Protein AF-A0A954K4M8-F1 (afdb_monomer)

Foldseek 3Di:
DDDPDDDDPPDDPPPPPPDLADPVLVVLVVVLLVLCLLLVLLVVLLCVQVVCCVVVVDHLCDPLSVVSVVVNLVSLVVNVVSLVVSLVSSLVSPVPDPPVVLSVLSVVLSVLVVLLSVLSQLVDDDVPSDPPPPVVNVVSVVSNVCSVVVNVVSVVVSCVVDPDDPVVVVVVSVVSSVVSNVVSVVVSPDDPVPVDDDPDD

Nearest PDB structures (foldseek):
  8gji-assembly1_A  TM=3.086E-01  e=4.247E+00  synthetic construct
  4z9i-assembly1_B  TM=2.542E-01  e=8.569E+00  Escherichia coli K-12

pLDDT: mean 86.19, std 12.53, range [46.38, 97.75]

Solvent-accessible surface area (backbone atoms only — not comparable to full-atom values): 11718 Å² total; per-residue (Å²): 143,85,84,85,80,74,83,79,77,78,74,73,79,78,76,78,77,74,68,70,65,49,78,70,56,46,54,55,49,52,53,48,54,50,51,50,40,54,46,47,23,50,50,51,46,52,52,52,52,56,50,46,25,69,74,70,73,48,88,73,85,42,75,58,51,54,52,49,53,52,47,48,54,51,48,52,61,63,44,47,60,61,48,52,53,50,50,54,54,42,45,70,63,41,69,83,50,88,60,56,66,52,47,50,38,47,51,50,32,49,53,42,45,47,50,30,53,50,31,53,60,59,68,39,80,54,88,88,47,53,65,79,51,65,68,64,41,52,53,37,49,52,49,35,68,49,27,58,60,54,30,54,52,34,48,51,63,38,41,74,79,49,75,81,82,59,60,70,60,54,50,54,52,49,50,52,29,51,53,48,33,52,51,51,54,55,57,60,73,54,61,76,82,65,74,80,60,81,72,88,129

Structure (mmCIF, N/CA/C/O backbone):
data_AF-A0A954K4M8-F1
#
_entry.id   AF-A0A954K4M8-F1
#
loop_
_atom_site.group_PDB
_atom_site.id
_atom_site.type_symbol
_atom_site.label_atom_id
_atom_site.label_alt_id
_atom_site.label_comp_id
_atom_site.label_asym_id
_atom_site.label_entity_id
_atom_site.label_seq_id
_atom_site.pdbx_PDB_ins_code
_atom_site.Cartn_x
_atom_site.Cartn_y
_atom_site.Cartn_z
_atom_site.occupancy
_atom_site.B_iso_or_equiv
_atom_site.auth_seq_id
_atom_site.auth_comp_id
_atom_site.auth_asym_id
_atom_site.auth_atom_id
_atom_site.pdbx_PDB_model_num
ATOM 1 N N . MET A 1 1 ? -46.228 -10.855 63.453 1.00 50.62 1 MET A N 1
ATOM 2 C CA . MET A 1 1 ? -45.038 -10.099 63.008 1.00 50.62 1 MET A CA 1
ATOM 3 C C . MET A 1 1 ? -43.997 -11.086 62.511 1.00 50.62 1 MET A C 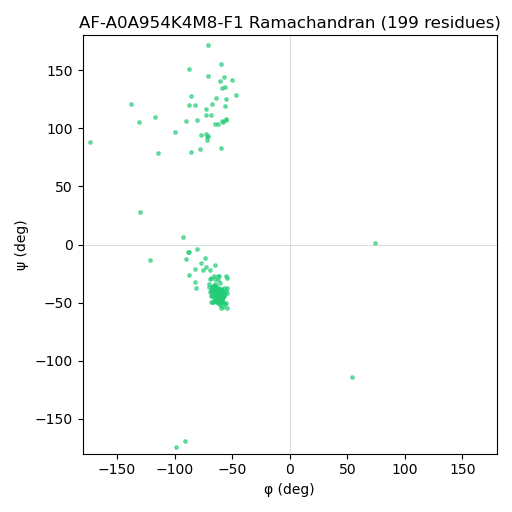1
ATOM 5 O O . MET A 1 1 ? -43.452 -11.805 63.329 1.00 50.62 1 MET A O 1
ATOM 9 N N . SER A 1 2 ? -43.785 -11.169 61.197 1.00 46.38 2 SER A N 1
ATOM 10 C CA . SER A 1 2 ? -42.475 -11.451 60.587 1.00 46.38 2 SER A CA 1
ATOM 11 C C . SER A 1 2 ? -42.634 -11.290 59.075 1.00 46.38 2 SER A C 1
ATOM 13 O O . SER A 1 2 ? -43.043 -12.207 58.368 1.00 46.38 2 SER A O 1
ATOM 15 N N . SER A 1 3 ? -42.445 -10.062 58.604 1.00 49.59 3 SER A N 1
ATOM 16 C CA . SER A 1 3 ? -42.355 -9.722 57.188 1.00 49.59 3 SER A CA 1
ATOM 17 C C . SER A 1 3 ? -40.938 -10.045 56.718 1.00 49.59 3 SER A C 1
ATOM 19 O O . SER A 1 3 ? -39.986 -9.364 57.094 1.00 49.59 3 SER A O 1
ATOM 21 N N . SER A 1 4 ? -40.801 -11.116 55.941 1.00 51.34 4 SER A N 1
ATOM 22 C CA . SER A 1 4 ? -39.569 -11.520 55.267 1.00 51.34 4 SER A CA 1
ATOM 23 C C . SER A 1 4 ? -39.277 -10.569 54.106 1.00 51.34 4 SER A C 1
ATOM 25 O O . SER A 1 4 ? -39.753 -10.753 52.986 1.00 51.34 4 SER A O 1
ATOM 27 N N . ASP A 1 5 ? -38.498 -9.533 54.396 1.00 55.84 5 ASP A N 1
ATOM 28 C CA . ASP A 1 5 ? -37.998 -8.588 53.404 1.00 55.84 5 ASP A CA 1
ATOM 29 C C . ASP A 1 5 ? -36.903 -9.269 52.565 1.00 55.84 5 ASP A C 1
ATOM 31 O O . ASP A 1 5 ? -35.842 -9.650 53.066 1.00 55.84 5 ASP A O 1
ATOM 35 N N . SER A 1 6 ? -37.198 -9.518 51.290 1.00 59.19 6 SER A N 1
ATOM 36 C CA . SER A 1 6 ? -36.245 -10.108 50.345 1.00 59.19 6 SER A CA 1
ATOM 37 C C . SER A 1 6 ? -35.402 -8.987 49.735 1.00 59.19 6 SER A C 1
ATOM 39 O O . SER A 1 6 ? -35.978 -8.037 49.204 1.00 59.19 6 SER A O 1
ATOM 41 N N . PRO A 1 7 ? -34.058 -9.064 49.744 1.00 57.69 7 PRO A N 1
ATOM 42 C CA . PRO A 1 7 ? -33.232 -7.983 49.229 1.00 57.69 7 PRO A CA 1
ATOM 43 C C . PRO A 1 7 ? -33.393 -7.886 47.709 1.00 57.69 7 PRO A C 1
ATOM 45 O O . PRO A 1 7 ? -32.958 -8.764 46.956 1.00 57.69 7 PRO A O 1
ATOM 48 N N . VAL A 1 8 ? -34.014 -6.795 47.257 1.00 57.75 8 VAL A N 1
ATOM 49 C CA . VAL A 1 8 ? -34.109 -6.421 45.845 1.00 57.75 8 VAL A CA 1
ATOM 50 C C . VAL A 1 8 ? -32.689 -6.274 45.307 1.00 57.75 8 VAL A C 1
ATOM 52 O O . VAL A 1 8 ? -31.962 -5.337 45.631 1.00 57.75 8 VAL A O 1
ATOM 55 N N . THR A 1 9 ? -32.260 -7.240 44.501 1.00 55.72 9 THR A N 1
ATOM 56 C CA . THR A 1 9 ? -30.953 -7.206 43.852 1.00 55.72 9 THR A CA 1
ATOM 57 C C . THR A 1 9 ? -31.026 -6.160 42.744 1.00 55.72 9 THR A C 1
ATOM 59 O O . THR A 1 9 ? -31.505 -6.445 41.647 1.00 55.72 9 THR A O 1
ATOM 62 N N . GLU A 1 10 ? -30.597 -4.927 43.028 1.00 56.66 10 GLU A N 1
ATOM 63 C CA . GLU A 1 10 ? -30.502 -3.874 42.016 1.00 56.66 10 GLU A CA 1
ATOM 64 C C . GLU A 1 10 ? -29.634 -4.362 40.849 1.00 56.66 10 GLU A C 1
ATOM 66 O O . GLU A 1 10 ? -28.407 -4.502 40.938 1.00 56.66 10 GLU A O 1
ATOM 71 N N . SER A 1 11 ? -30.280 -4.658 39.722 1.00 57.81 11 SER A N 1
ATOM 72 C CA . SER A 1 11 ? -29.595 -5.048 38.502 1.00 57.81 11 SER A CA 1
ATOM 73 C C . SER A 1 11 ? -28.771 -3.858 38.016 1.00 57.81 11 SER A C 1
ATOM 75 O O . SER A 1 11 ? -29.322 -2.900 37.468 1.00 57.81 11 SER A O 1
ATOM 77 N N . ARG A 1 12 ? -27.447 -3.904 38.219 1.00 59.38 12 ARG A N 1
ATOM 78 C CA . ARG A 1 12 ? -26.522 -2.877 37.715 1.00 59.38 12 ARG A CA 1
ATOM 79 C C . ARG A 1 12 ? -26.847 -2.584 36.242 1.00 59.38 12 ARG A C 1
ATOM 81 O O . ARG A 1 12 ? -26.908 -3.533 35.451 1.00 59.38 12 ARG A O 1
ATOM 88 N N . PRO A 1 13 ? -27.030 -1.313 35.842 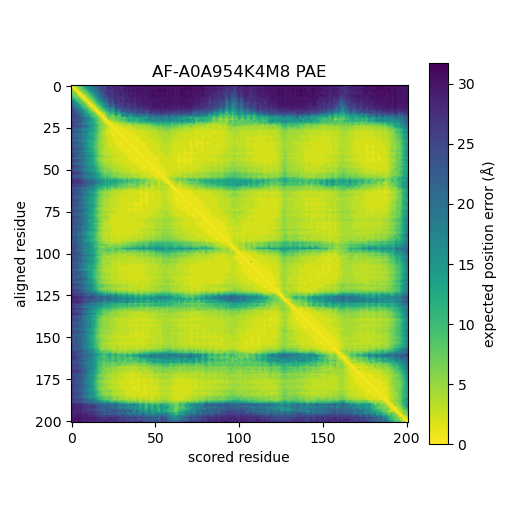1.00 51.25 13 PRO A N 1
ATOM 89 C CA . PRO A 1 13 ? -27.410 -0.975 34.478 1.00 51.25 13 PRO A CA 1
ATOM 90 C C . PRO A 1 13 ? -26.380 -1.559 33.508 1.00 51.25 13 PRO A C 1
ATOM 92 O O . PRO A 1 13 ? -25.187 -1.246 33.577 1.00 51.25 13 PRO A O 1
ATOM 95 N N . ARG A 1 14 ? -26.831 -2.454 32.615 1.00 55.03 14 ARG A N 1
ATOM 96 C CA . ARG A 1 14 ? -25.977 -3.061 31.587 1.00 55.03 14 ARG A CA 1
ATOM 97 C C . ARG A 1 14 ? -25.390 -1.929 30.751 1.00 55.03 14 ARG A C 1
ATOM 99 O O . ARG A 1 14 ? -26.089 -1.317 29.948 1.00 55.03 14 ARG A O 1
ATOM 106 N N . ARG A 1 15 ? -24.101 -1.637 30.950 1.00 52.50 15 ARG A N 1
ATOM 107 C CA . ARG A 1 15 ? -23.371 -0.613 30.195 1.00 52.50 15 ARG A CA 1
ATOM 108 C C . ARG A 1 15 ? -23.517 -0.941 28.711 1.00 52.50 15 ARG A C 1
ATOM 110 O O . ARG A 1 15 ? -22.948 -1.924 28.240 1.00 52.50 15 ARG A O 1
ATOM 117 N N . ILE A 1 16 ? -24.301 -0.147 27.984 1.00 51.03 16 ILE A N 1
ATOM 118 C CA . ILE A 1 16 ? -24.514 -0.338 26.549 1.00 51.03 16 ILE A CA 1
ATOM 119 C C . ILE A 1 16 ? -23.156 -0.165 25.873 1.00 51.03 16 ILE A C 1
ATOM 121 O O . ILE A 1 16 ? -22.637 0.946 25.738 1.00 51.03 16 ILE A O 1
ATOM 125 N N . VAL A 1 17 ? -22.544 -1.278 25.470 1.00 59.34 17 VAL A N 1
ATOM 126 C CA . VAL A 1 17 ? -21.271 -1.266 24.753 1.00 59.34 17 VAL A CA 1
ATOM 127 C C . VAL A 1 17 ? -21.551 -0.746 23.346 1.00 59.34 17 VAL A C 1
ATOM 129 O O . VAL A 1 17 ? -21.852 -1.510 22.427 1.00 59.34 17 VAL A O 1
ATOM 132 N N . ARG A 1 18 ? -21.472 0.578 23.158 1.00 61.81 18 ARG A N 1
ATOM 133 C CA . ARG A 1 18 ? -21.536 1.184 21.822 1.00 61.81 18 ARG A CA 1
ATOM 134 C C . ARG A 1 18 ? -20.454 0.552 20.945 1.00 61.81 18 ARG A C 1
ATOM 136 O O . ARG A 1 18 ? -19.268 0.535 21.293 1.00 61.81 18 ARG A O 1
ATOM 143 N N . ARG A 1 19 ? -20.867 0.011 19.797 1.00 70.06 19 ARG A N 1
ATOM 144 C CA . ARG A 1 19 ? -19.949 -0.543 18.794 1.00 70.06 19 ARG A CA 1
ATOM 145 C C . ARG A 1 19 ? -18.983 0.556 18.349 1.00 70.06 19 ARG A C 1
ATOM 147 O O . ARG A 1 19 ? -19.407 1.669 18.067 1.00 70.06 19 ARG A O 1
ATOM 154 N N . ALA A 1 20 ? -17.691 0.230 18.275 1.00 69.19 20 ALA A N 1
ATOM 155 C CA . ALA A 1 20 ? -16.650 1.176 17.857 1.00 69.19 20 ALA A CA 1
ATOM 156 C C . ALA A 1 20 ? -16.839 1.665 16.409 1.00 69.19 20 ALA A C 1
ATOM 158 O O . ALA A 1 20 ? -16.422 2.765 16.061 1.00 69.19 20 ALA A O 1
ATOM 159 N N . ILE A 1 21 ? -17.475 0.841 15.570 1.00 76.25 21 ILE A N 1
ATOM 160 C CA . ILE A 1 21 ? -17.734 1.120 14.159 1.00 76.25 21 ILE A CA 1
ATOM 161 C C . ILE A 1 21 ? -19.249 1.183 13.948 1.00 76.25 21 ILE A C 1
ATOM 163 O O . ILE A 1 21 ? -19.944 0.164 14.031 1.00 76.25 21 ILE A O 1
ATOM 167 N N . GLY A 1 22 ? -19.753 2.391 13.688 1.00 81.50 22 GLY A N 1
ATOM 168 C CA . GLY A 1 22 ? -21.146 2.630 13.305 1.00 81.50 22 GLY A CA 1
ATOM 169 C C . GLY A 1 22 ? -21.468 2.139 11.882 1.00 81.50 22 GLY A C 1
ATOM 170 O O . GLY A 1 22 ? -20.561 1.776 11.131 1.00 81.50 22 GLY A O 1
ATOM 171 N N . PRO A 1 23 ? -22.747 2.144 11.468 1.00 82.62 23 PRO A N 1
ATOM 172 C CA . PRO A 1 23 ? -23.174 1.611 10.169 1.00 82.62 23 PRO A CA 1
ATOM 173 C C . PRO A 1 23 ? -22.543 2.344 8.974 1.00 82.62 23 PRO A C 1
ATOM 175 O O . PRO A 1 23 ? -22.110 1.698 8.025 1.00 82.62 23 PRO A O 1
ATOM 178 N N . LYS A 1 24 ? -22.413 3.678 9.038 1.00 86.06 24 LYS A N 1
ATOM 179 C CA . LYS A 1 24 ? -21.748 4.473 7.990 1.00 86.06 24 LYS A CA 1
ATOM 180 C C . LYS A 1 24 ? -20.244 4.174 7.915 1.00 86.06 24 LYS A C 1
ATOM 182 O O . LYS A 1 24 ? -19.725 3.907 6.838 1.00 86.06 24 LYS A O 1
ATOM 187 N N . LEU A 1 25 ? -19.567 4.116 9.067 1.00 87.75 25 LEU A N 1
ATOM 188 C CA . LEU A 1 25 ? -18.129 3.824 9.144 1.00 87.75 25 LEU A CA 1
ATOM 189 C C . LEU A 1 25 ? -17.799 2.394 8.682 1.00 87.75 25 LEU A C 1
ATOM 191 O O . LEU A 1 25 ? -16.717 2.144 8.162 1.00 87.75 25 LEU A O 1
ATOM 195 N N . ARG A 1 26 ? -18.748 1.459 8.814 1.00 88.75 26 ARG A N 1
ATOM 196 C CA . ARG A 1 26 ? -18.608 0.093 8.300 1.00 88.75 26 ARG A CA 1
ATOM 197 C C . ARG A 1 26 ? -18.531 0.045 6.771 1.00 88.75 26 ARG A C 1
ATOM 199 O O . ARG A 1 26 ? -17.767 -0.753 6.246 1.00 88.75 26 ARG A O 1
ATOM 206 N N . LYS A 1 27 ? -19.279 0.896 6.061 1.00 91.50 27 LYS A N 1
ATOM 207 C CA . LYS A 1 27 ? -19.183 0.986 4.593 1.00 91.50 27 LYS A CA 1
ATOM 208 C C . LYS A 1 27 ? -17.792 1.457 4.168 1.00 91.50 27 LYS A C 1
ATOM 210 O O . LYS A 1 27 ? -17.169 0.815 3.333 1.00 91.50 27 LYS A O 1
ATOM 215 N N . VAL A 1 28 ? -17.279 2.507 4.818 1.00 92.81 28 VAL A N 1
ATOM 216 C CA . VAL A 1 28 ? -15.909 3.005 4.591 1.00 92.81 28 VAL A CA 1
ATOM 217 C C . VAL A 1 28 ? -14.883 1.909 4.873 1.00 92.81 28 VAL A C 1
ATOM 219 O O . VAL A 1 28 ? -13.975 1.707 4.081 1.00 92.81 28 VAL A O 1
ATOM 222 N N . PHE A 1 29 ? -15.063 1.142 5.949 1.00 92.06 29 PHE A N 1
ATOM 223 C CA . PHE A 1 29 ? -14.192 0.009 6.259 1.00 92.06 29 PHE A CA 1
ATOM 224 C C . PHE A 1 29 ? -14.166 -1.056 5.152 1.00 92.06 29 PHE A C 1
ATOM 226 O O . PHE A 1 29 ? -13.093 -1.546 4.818 1.00 92.06 29 PHE A O 1
ATOM 233 N N . TYR A 1 30 ? -15.309 -1.408 4.557 1.00 93.00 30 TYR A N 1
ATOM 234 C CA . TYR A 1 30 ? -15.324 -2.360 3.440 1.00 93.00 30 TYR A CA 1
ATOM 235 C C . TYR A 1 30 ? -14.657 -1.800 2.182 1.00 93.00 30 TYR A C 1
ATOM 237 O O . TYR A 1 30 ? -13.922 -2.532 1.525 1.00 93.00 30 TYR A O 1
ATOM 245 N N . ILE A 1 31 ? -14.845 -0.509 1.890 1.00 94.75 31 ILE A N 1
ATOM 246 C CA . ILE A 1 31 ? -14.122 0.173 0.805 1.00 94.75 31 ILE A CA 1
ATOM 247 C C . ILE A 1 31 ? -12.612 0.111 1.061 1.00 94.75 31 ILE A C 1
ATOM 249 O O . ILE A 1 31 ? -11.851 -0.211 0.156 1.00 94.75 31 ILE A O 1
ATOM 253 N N . LEU A 1 32 ? -12.177 0.352 2.301 1.00 94.88 32 LEU A N 1
ATOM 254 C CA . LEU A 1 32 ? -10.770 0.245 2.678 1.00 94.88 32 LEU A CA 1
ATOM 255 C C . LEU A 1 32 ? -10.221 -1.161 2.497 1.00 94.88 32 LEU A C 1
ATOM 257 O O . LEU A 1 32 ? -9.156 -1.306 1.914 1.00 94.88 32 LEU A O 1
ATOM 261 N N . LEU A 1 33 ? -10.936 -2.187 2.961 1.00 94.19 33 LEU A N 1
ATOM 262 C CA . LEU A 1 33 ? -10.511 -3.571 2.756 1.00 94.19 33 LEU A CA 1
ATOM 263 C C . LEU A 1 33 ? -10.384 -3.899 1.269 1.00 94.19 33 LEU A C 1
ATOM 265 O O . LEU A 1 33 ? -9.405 -4.511 0.865 1.00 94.19 33 LEU A O 1
ATOM 269 N N . PHE A 1 34 ? -11.337 -3.462 0.449 1.00 95.44 34 PHE A N 1
ATOM 270 C CA . PHE A 1 34 ? -11.268 -3.670 -0.991 1.00 95.44 34 PHE A CA 1
ATOM 271 C C . PHE A 1 34 ? -10.053 -2.967 -1.617 1.00 95.44 34 PHE A C 1
ATOM 273 O O . PHE A 1 34 ? -9.263 -3.612 -2.298 1.00 95.44 34 PHE A O 1
ATOM 280 N N . LEU A 1 35 ? -9.845 -1.677 -1.335 1.00 96.44 35 LEU A N 1
ATOM 281 C CA . LEU A 1 35 ? -8.702 -0.923 -1.863 1.00 96.44 35 LEU A CA 1
ATOM 282 C C . LEU A 1 35 ? -7.356 -1.481 -1.381 1.00 96.44 35 LEU A C 1
ATOM 284 O O . LEU A 1 35 ? -6.406 -1.535 -2.158 1.00 96.44 35 LEU A O 1
ATOM 288 N N . VAL A 1 36 ? -7.270 -1.931 -0.126 1.00 95.94 36 VAL A N 1
ATOM 289 C CA . VAL A 1 36 ? -6.076 -2.596 0.415 1.00 95.94 36 VAL A CA 1
ATOM 290 C C . VAL A 1 36 ? -5.835 -3.937 -0.278 1.00 95.94 36 VAL A C 1
ATOM 292 O O . VAL A 1 36 ? -4.682 -4.257 -0.549 1.00 95.94 36 VAL A O 1
ATOM 295 N N . ALA A 1 37 ? -6.880 -4.702 -0.607 1.00 95.94 37 ALA A N 1
ATOM 296 C CA . ALA A 1 37 ? -6.740 -5.932 -1.387 1.00 95.94 37 ALA A CA 1
ATOM 297 C C . ALA A 1 37 ? -6.182 -5.638 -2.782 1.00 95.94 37 ALA A C 1
ATOM 299 O O . ALA A 1 37 ? -5.213 -6.276 -3.190 1.00 95.94 37 ALA A O 1
ATOM 300 N N . LEU A 1 38 ? -6.745 -4.637 -3.473 1.00 97.25 38 LEU A N 1
ATOM 301 C CA . LEU A 1 38 ? -6.277 -4.235 -4.799 1.00 97.25 38 LEU A CA 1
ATOM 302 C C . LEU A 1 38 ? -4.811 -3.788 -4.765 1.00 97.25 38 LEU A C 1
ATOM 304 O O . LEU A 1 38 ? -3.993 -4.270 -5.548 1.00 97.25 38 LEU A O 1
ATOM 308 N N . LEU A 1 39 ? -4.478 -2.884 -3.838 1.00 96.69 39 LEU A N 1
ATOM 309 C CA . LEU A 1 39 ? -3.129 -2.344 -3.687 1.00 96.69 39 LEU A CA 1
ATOM 310 C C . LEU A 1 39 ? -2.142 -3.439 -3.268 1.00 96.69 39 LEU A C 1
ATOM 312 O O . LEU A 1 39 ? -1.025 -3.477 -3.775 1.00 96.69 39 LEU A O 1
ATOM 316 N N . GLY A 1 40 ? -2.554 -4.349 -2.384 1.00 96.12 40 GLY A N 1
ATOM 317 C CA . GLY A 1 40 ? -1.754 -5.488 -1.942 1.00 96.12 40 GLY A CA 1
ATOM 318 C C . GLY A 1 40 ? -1.456 -6.464 -3.077 1.00 96.12 40 GLY A C 1
ATOM 319 O O . GLY A 1 40 ? -0.293 -6.789 -3.289 1.00 96.12 40 GLY A O 1
ATOM 320 N N . ALA A 1 41 ? -2.467 -6.867 -3.853 1.00 97.50 41 ALA A N 1
ATOM 321 C CA . ALA A 1 41 ? -2.287 -7.730 -5.022 1.00 97.50 41 ALA A CA 1
ATOM 322 C C . ALA A 1 41 ? -1.343 -7.092 -6.054 1.00 97.50 41 ALA A C 1
ATOM 324 O O . ALA A 1 41 ? -0.388 -7.721 -6.502 1.00 97.50 41 ALA A O 1
ATOM 325 N N . ASN A 1 42 ? -1.560 -5.815 -6.365 1.00 97.75 42 ASN A N 1
ATOM 326 C CA . ASN A 1 42 ? -0.706 -5.068 -7.280 1.00 97.75 42 ASN A CA 1
ATOM 327 C C . ASN A 1 42 ? 0.746 -4.949 -6.762 1.00 97.75 42 ASN A C 1
ATOM 329 O O . ASN A 1 42 ? 1.684 -5.140 -7.529 1.00 97.75 42 ASN A O 1
ATOM 333 N N . SER A 1 43 ? 0.943 -4.718 -5.458 1.00 96.38 43 SER A N 1
ATOM 334 C CA . SER A 1 43 ? 2.282 -4.673 -4.840 1.00 96.38 43 SER A CA 1
ATOM 335 C C . SER A 1 43 ? 2.993 -6.023 -4.897 1.00 96.38 43 SER A C 1
ATOM 337 O O . SER A 1 43 ? 4.181 -6.068 -5.197 1.00 96.38 43 SER A O 1
ATOM 339 N N . ILE A 1 44 ? 2.272 -7.116 -4.618 1.00 96.88 44 ILE A N 1
ATOM 340 C CA . ILE A 1 44 ? 2.810 -8.480 -4.715 1.00 96.88 44 ILE A CA 1
ATOM 341 C C . ILE A 1 44 ? 3.261 -8.744 -6.148 1.00 96.88 44 ILE A C 1
ATOM 343 O O . ILE A 1 44 ? 4.393 -9.163 -6.342 1.00 96.88 44 ILE A O 1
ATOM 347 N N . TYR A 1 45 ? 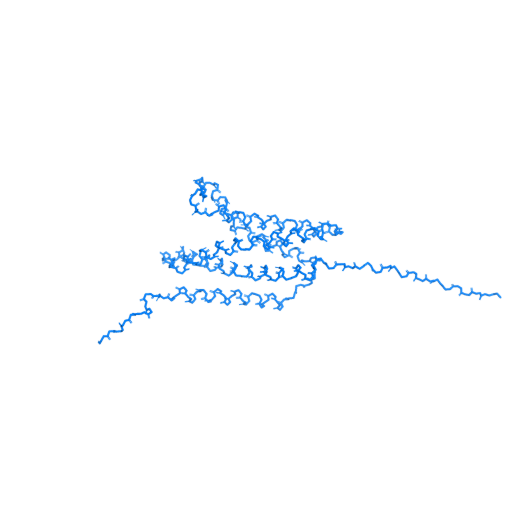2.421 -8.430 -7.138 1.00 96.56 45 TYR A N 1
ATOM 348 C CA . TYR A 1 45 ? 2.775 -8.557 -8.549 1.00 96.56 45 TYR A CA 1
ATOM 349 C C . TYR A 1 45 ? 4.054 -7.776 -8.899 1.00 96.56 45 TYR A C 1
ATOM 351 O O . TYR A 1 45 ? 4.969 -8.358 -9.476 1.00 96.56 45 TYR A O 1
ATOM 359 N N . LEU A 1 46 ? 4.152 -6.494 -8.516 1.00 95.56 46 LEU A N 1
ATOM 360 C CA . LEU A 1 46 ? 5.333 -5.673 -8.818 1.00 95.56 46 LEU A CA 1
ATOM 361 C C . LEU A 1 46 ? 6.597 -6.286 -8.212 1.00 95.56 46 LEU A C 1
ATOM 363 O O . LEU A 1 46 ? 7.569 -6.501 -8.925 1.00 95.56 46 LEU A O 1
ATOM 367 N N . VAL A 1 47 ? 6.551 -6.643 -6.925 1.00 95.06 47 VAL A N 1
ATOM 368 C CA . VAL A 1 47 ? 7.678 -7.287 -6.238 1.00 95.06 47 VAL A CA 1
ATOM 369 C C . VAL A 1 47 ? 8.040 -8.620 -6.892 1.00 95.06 47 VAL A C 1
ATOM 371 O O . VAL A 1 47 ? 9.224 -8.905 -7.033 1.00 95.06 47 VAL A O 1
ATOM 374 N N . SER A 1 48 ? 7.060 -9.429 -7.305 1.00 94.06 48 SER A N 1
ATOM 375 C CA . SER A 1 48 ? 7.310 -10.712 -7.967 1.00 94.06 48 SER A CA 1
ATOM 376 C C . SER A 1 48 ? 8.060 -10.549 -9.287 1.00 94.06 48 SER A C 1
ATOM 378 O O . SER A 1 48 ? 9.027 -11.273 -9.503 1.00 94.06 48 SER A O 1
ATOM 380 N N . ILE A 1 49 ? 7.651 -9.600 -10.136 1.00 94.12 49 ILE A N 1
ATOM 381 C CA . ILE A 1 49 ? 8.334 -9.330 -11.410 1.00 94.12 49 ILE A CA 1
ATOM 382 C C . ILE A 1 49 ? 9.737 -8.771 -11.158 1.00 94.12 49 ILE A C 1
ATOM 384 O O . ILE A 1 49 ? 10.703 -9.325 -11.665 1.00 94.12 49 ILE A O 1
ATOM 388 N N . THR A 1 50 ? 9.879 -7.754 -10.299 1.00 92.38 50 THR A N 1
ATOM 389 C CA . THR A 1 50 ? 11.195 -7.172 -9.979 1.00 92.38 50 THR A CA 1
ATOM 390 C C . THR A 1 50 ? 12.158 -8.206 -9.389 1.00 92.38 50 THR A C 1
ATOM 392 O O . THR A 1 50 ? 13.348 -8.201 -9.696 1.00 92.38 50 THR A O 1
ATOM 395 N N . LEU A 1 51 ? 11.661 -9.099 -8.527 1.00 93.50 51 LEU A N 1
ATOM 396 C CA . LEU A 1 51 ? 12.472 -10.158 -7.935 1.00 93.50 51 LEU A CA 1
ATOM 397 C C . LEU A 1 51 ? 12.880 -11.198 -8.980 1.00 93.50 51 LEU A C 1
ATOM 399 O O . LEU A 1 51 ? 14.021 -11.652 -8.957 1.00 93.50 51 LEU A O 1
ATOM 403 N N . TYR A 1 52 ? 11.971 -11.572 -9.882 1.00 93.00 52 TYR A N 1
ATOM 404 C CA . TYR A 1 52 ? 12.291 -12.497 -10.963 1.00 93.00 52 TYR A CA 1
ATOM 405 C C . TYR A 1 52 ? 13.348 -11.912 -11.900 1.00 93.00 52 TYR A C 1
ATOM 407 O O . TYR A 1 52 ? 14.324 -12.599 -12.192 1.00 93.00 52 TYR A O 1
ATOM 415 N N . ASP A 1 53 ? 13.211 -10.649 -12.305 1.00 91.88 53 ASP A N 1
ATOM 416 C CA . ASP A 1 53 ? 14.198 -9.962 -13.147 1.00 91.88 53 ASP A CA 1
ATOM 417 C C . ASP A 1 53 ? 15.574 -9.938 -12.476 1.00 91.88 53 ASP A C 1
ATOM 419 O O . ASP A 1 53 ? 16.594 -10.251 -13.088 1.00 91.88 53 ASP A O 1
ATOM 423 N N . TRP A 1 54 ? 15.602 -9.649 -11.172 1.00 90.31 54 TRP A N 1
ATOM 424 C CA . TRP A 1 54 ? 16.840 -9.639 -10.398 1.00 90.31 54 TRP A CA 1
ATOM 425 C C . TRP A 1 54 ? 17.502 -11.022 -10.288 1.00 90.31 54 TRP A C 1
ATOM 427 O O . TRP A 1 54 ? 18.728 -11.112 -10.318 1.00 90.31 54 TRP A O 1
ATOM 437 N N . LEU A 1 55 ? 16.713 -12.094 -10.157 1.00 94.50 55 LEU A N 1
ATOM 438 C CA . LEU A 1 55 ? 17.223 -13.464 -10.011 1.00 94.50 55 LEU A CA 1
ATOM 439 C C . LEU A 1 55 ? 17.602 -14.119 -11.346 1.00 94.50 55 LEU A C 1
ATOM 441 O O . LEU A 1 55 ? 18.561 -14.885 -11.393 1.00 94.50 55 LEU A O 1
ATOM 445 N N . SER A 1 56 ? 16.832 -13.864 -12.404 1.00 90.81 56 SER A N 1
ATOM 446 C CA . SER A 1 56 ? 17.017 -14.474 -13.728 1.00 90.81 56 SER A CA 1
ATOM 447 C C . SER A 1 56 ? 17.999 -13.700 -14.609 1.00 90.81 56 SER A C 1
ATOM 449 O O . SER A 1 56 ? 18.617 -14.290 -15.492 1.00 90.81 56 SER A O 1
ATOM 451 N N . GLY A 1 57 ? 18.155 -12.391 -14.377 1.00 89.00 57 GLY A N 1
ATOM 452 C CA . GLY A 1 57 ? 18.894 -11.491 -15.262 1.00 89.00 57 GLY A CA 1
ATOM 453 C C . GLY A 1 57 ? 18.145 -11.142 -16.555 1.00 89.00 57 GLY A C 1
ATOM 454 O O . GLY A 1 57 ? 18.681 -10.404 -17.382 1.00 89.00 57 GLY A O 1
ATOM 455 N N . GLU A 1 58 ? 16.923 -11.649 -16.735 1.00 88.12 58 GLU A N 1
ATOM 456 C CA . GLU A 1 58 ? 16.034 -11.284 -17.836 1.00 88.12 58 GLU A CA 1
ATOM 457 C C . GLU A 1 58 ? 15.206 -10.049 -17.461 1.00 88.12 58 GLU A C 1
ATOM 459 O O . GLU A 1 58 ? 14.910 -9.817 -16.293 1.00 88.12 58 GLU A O 1
ATOM 464 N N . THR A 1 59 ? 14.821 -9.239 -18.448 1.00 86.06 59 THR A N 1
ATOM 465 C CA . THR A 1 59 ? 13.975 -8.059 -18.228 1.00 86.06 59 THR A CA 1
ATOM 466 C C . THR A 1 59 ? 12.521 -8.358 -18.587 1.00 86.06 59 THR A C 1
ATOM 468 O O . THR A 1 59 ? 12.118 -8.259 -19.750 1.00 86.06 59 THR A O 1
ATOM 471 N N . LEU A 1 60 ? 11.704 -8.694 -17.586 1.00 85.06 60 LEU A N 1
ATOM 472 C CA . LEU A 1 60 ? 10.255 -8.841 -17.729 1.00 85.06 60 LEU A CA 1
ATOM 473 C C . LEU A 1 60 ? 9.499 -7.522 -17.517 1.00 85.06 60 LEU A C 1
ATOM 475 O O . LEU A 1 60 ? 8.289 -7.483 -17.747 1.00 85.06 60 LEU A O 1
ATOM 479 N N . GLU A 1 61 ? 10.157 -6.427 -17.116 1.00 86.38 61 GLU A N 1
ATOM 480 C CA . GLU A 1 61 ? 9.540 -5.091 -17.028 1.00 86.38 61 GLU A CA 1
ATOM 481 C C . GLU A 1 61 ? 8.986 -4.587 -18.383 1.00 86.38 61 GLU A C 1
ATOM 483 O O . GLU A 1 61 ? 9.600 -3.810 -19.116 1.00 86.38 61 GLU A O 1
ATOM 488 N N . ASN A 1 62 ? 7.770 -5.013 -18.714 1.00 89.62 62 ASN A N 1
ATOM 489 C CA . ASN A 1 62 ? 7.082 -4.709 -19.963 1.00 89.62 62 ASN A CA 1
ATOM 490 C C . ASN A 1 62 ? 6.060 -3.561 -19.813 1.00 89.62 62 ASN A C 1
ATOM 492 O O . ASN A 1 62 ? 5.921 -2.925 -18.767 1.00 89.62 62 ASN A O 1
ATOM 496 N N . TRP A 1 63 ? 5.303 -3.288 -20.880 1.00 89.19 63 TRP A N 1
ATOM 497 C CA . TRP A 1 63 ? 4.260 -2.255 -20.894 1.00 89.19 63 TRP A CA 1
ATOM 498 C C . TRP A 1 63 ? 3.218 -2.450 -19.775 1.00 89.19 63 TRP A C 1
ATOM 500 O O . TRP A 1 63 ? 2.802 -1.480 -19.140 1.00 89.19 63 TRP A O 1
ATOM 510 N N . PHE A 1 64 ? 2.829 -3.697 -19.491 1.00 92.12 64 PHE A N 1
ATOM 511 C CA . PHE A 1 64 ? 1.853 -4.018 -18.454 1.00 92.12 64 PHE A CA 1
ATOM 512 C C . PHE A 1 64 ? 2.421 -3.735 -17.060 1.00 92.12 64 PHE A C 1
ATOM 514 O O . PHE A 1 64 ? 1.721 -3.170 -16.219 1.00 92.12 64 PHE A O 1
ATOM 521 N N . TYR A 1 65 ? 3.705 -4.023 -16.826 1.00 93.56 65 TYR A N 1
ATOM 522 C CA . TYR A 1 65 ? 4.398 -3.622 -15.600 1.00 93.56 65 TYR A CA 1
ATOM 523 C C . TYR A 1 65 ? 4.349 -2.103 -15.377 1.00 93.56 65 TYR A C 1
ATOM 525 O O . TYR A 1 65 ? 4.000 -1.670 -14.279 1.00 93.56 65 TYR A O 1
ATOM 533 N N . GLN A 1 66 ? 4.576 -1.288 -16.413 1.00 92.69 66 GLN A N 1
ATOM 534 C CA . GLN A 1 66 ? 4.483 0.176 -16.299 1.00 92.69 66 GLN A CA 1
ATOM 535 C C . GLN A 1 66 ? 3.061 0.648 -15.943 1.00 92.69 66 GLN A C 1
ATOM 537 O O . GLN A 1 66 ? 2.889 1.514 -15.081 1.00 92.69 66 GLN A O 1
ATOM 542 N N . TYR A 1 67 ? 2.021 0.042 -16.529 1.00 94.12 67 TYR A N 1
ATOM 543 C CA . TYR A 1 67 ? 0.633 0.331 -16.144 1.00 94.12 67 TYR A CA 1
ATOM 544 C C . TYR A 1 67 ? 0.308 -0.126 -14.723 1.00 94.12 67 TYR A C 1
ATOM 546 O O . TYR A 1 67 ? -0.412 0.575 -14.013 1.00 94.12 67 TYR A O 1
ATOM 554 N N . MET A 1 68 ? 0.833 -1.268 -14.281 1.00 96.19 68 MET A N 1
ATOM 555 C CA . MET A 1 68 ? 0.659 -1.731 -12.905 1.00 96.19 68 MET A CA 1
ATOM 556 C C . MET A 1 68 ? 1.391 -0.833 -11.911 1.00 96.19 68 MET A C 1
ATOM 558 O O . MET A 1 68 ? 0.841 -0.561 -10.843 1.00 96.19 68 MET A O 1
ATOM 562 N N . PHE A 1 69 ? 2.565 -0.314 -12.268 1.00 94.62 69 PHE A N 1
ATOM 563 C CA . PHE A 1 69 ? 3.263 0.693 -11.480 1.00 94.62 69 PHE A CA 1
ATOM 564 C C . PHE A 1 69 ? 2.438 1.982 -11.391 1.00 94.62 69 PHE A C 1
ATOM 566 O O . PHE A 1 69 ? 2.195 2.479 -10.294 1.00 94.62 69 PHE A O 1
ATOM 573 N N . LEU A 1 70 ? 1.900 2.482 -12.508 1.00 94.69 70 LEU A N 1
ATOM 574 C CA . LEU A 1 70 ? 1.000 3.640 -12.501 1.00 94.69 70 LEU A CA 1
ATOM 575 C C . LEU A 1 70 ? -0.261 3.388 -11.656 1.00 94.69 70 LEU A C 1
ATOM 577 O O . LEU A 1 70 ? -0.652 4.234 -10.848 1.00 94.69 70 LEU A O 1
ATOM 581 N N . ALA A 1 71 ? -0.874 2.212 -11.797 1.00 96.00 71 ALA A N 1
ATOM 582 C CA . ALA A 1 71 ? -2.029 1.805 -11.006 1.00 96.00 71 ALA A CA 1
ATOM 583 C C . ALA A 1 71 ? -1.696 1.775 -9.509 1.00 96.00 71 ALA A C 1
ATOM 585 O O . ALA A 1 71 ? -2.501 2.240 -8.705 1.00 96.00 71 ALA A O 1
ATOM 586 N N . HIS A 1 72 ? -0.502 1.315 -9.127 1.00 95.94 72 HIS A N 1
ATOM 587 C CA . HIS A 1 72 ? -0.022 1.353 -7.747 1.00 95.94 72 HIS A CA 1
ATOM 588 C C . HIS A 1 72 ? -0.023 2.781 -7.180 1.00 95.94 72 HIS A C 1
ATOM 590 O O . HIS A 1 72 ? -0.483 3.014 -6.058 1.00 95.94 72 HIS A O 1
ATOM 596 N N . LEU A 1 73 ? 0.455 3.753 -7.967 1.00 94.44 73 LEU A N 1
ATOM 597 C CA . LEU A 1 73 ? 0.474 5.165 -7.575 1.00 94.44 73 LEU A CA 1
ATOM 598 C C . LEU A 1 73 ? -0.949 5.702 -7.377 1.00 94.44 73 LEU A C 1
ATOM 600 O O . LEU A 1 73 ? -1.248 6.287 -6.334 1.00 94.44 73 LEU A O 1
ATOM 604 N N . ILE A 1 74 ? -1.838 5.459 -8.344 1.00 95.38 74 ILE A N 1
ATOM 605 C CA . ILE A 1 74 ? -3.232 5.924 -8.302 1.00 95.38 74 ILE A CA 1
ATOM 606 C C . ILE A 1 74 ? -3.985 5.289 -7.129 1.00 95.38 74 ILE A C 1
ATOM 608 O O . ILE A 1 74 ? -4.639 5.997 -6.363 1.00 95.38 74 ILE A O 1
ATOM 612 N N . LEU A 1 75 ? -3.871 3.970 -6.947 1.00 96.06 75 LEU A N 1
ATOM 613 C CA . LEU A 1 75 ? -4.531 3.238 -5.863 1.00 96.06 75 LEU A CA 1
ATOM 614 C C . LEU A 1 75 ? -4.098 3.755 -4.491 1.00 96.06 75 LEU A C 1
ATOM 616 O O . LEU A 1 75 ? -4.932 3.878 -3.594 1.00 96.06 75 LEU A O 1
ATOM 620 N N . ARG A 1 76 ? -2.820 4.107 -4.325 1.00 93.75 76 ARG A N 1
ATOM 621 C CA . ARG A 1 76 ? -2.313 4.686 -3.077 1.00 93.75 76 ARG A CA 1
ATOM 622 C C . ARG A 1 76 ? -2.933 6.053 -2.785 1.00 93.75 76 ARG A C 1
ATOM 624 O O . ARG A 1 76 ? -3.356 6.298 -1.655 1.00 93.75 76 ARG A O 1
ATOM 631 N N . LEU A 1 77 ? -3.015 6.926 -3.790 1.00 94.00 77 LEU A N 1
ATOM 632 C CA . LEU A 1 77 ? -3.656 8.239 -3.653 1.00 94.00 77 LEU A CA 1
ATOM 633 C C . LEU A 1 77 ? -5.153 8.098 -3.356 1.00 94.00 77 LEU A C 1
ATOM 635 O O . LEU A 1 77 ? -5.678 8.781 -2.476 1.00 94.00 77 LEU A O 1
ATOM 639 N N . LEU A 1 78 ? -5.824 7.161 -4.025 1.00 95.88 78 LEU A N 1
ATOM 640 C CA . LEU A 1 78 ? -7.232 6.858 -3.793 1.00 95.88 78 LEU A CA 1
ATOM 641 C C . LEU A 1 78 ? -7.479 6.304 -2.382 1.00 95.88 78 LEU A C 1
ATOM 643 O O . LEU A 1 78 ? -8.481 6.648 -1.759 1.00 95.88 78 LEU A O 1
ATOM 647 N N . LEU A 1 79 ? -6.572 5.472 -1.863 1.00 95.62 79 LEU A N 1
ATOM 648 C CA . LEU A 1 79 ? -6.658 4.898 -0.518 1.00 95.62 79 LEU A CA 1
ATOM 649 C C . LEU A 1 79 ? -6.462 5.950 0.585 1.00 95.62 79 LEU A C 1
ATOM 651 O O . LEU A 1 79 ? -7.049 5.810 1.660 1.00 95.62 79 LEU A O 1
ATOM 655 N N . LEU A 1 80 ? -5.684 7.007 0.332 1.00 94.44 80 LEU A N 1
ATOM 656 C CA . LEU A 1 80 ? -5.340 8.028 1.326 1.00 94.44 80 LEU A CA 1
ATOM 657 C C . LEU A 1 80 ? -6.579 8.657 1.979 1.00 94.44 80 LEU A C 1
ATOM 659 O O . LEU A 1 80 ? -6.716 8.630 3.202 1.00 94.44 80 LEU A O 1
ATOM 663 N N . ALA A 1 81 ? -7.503 9.191 1.179 1.00 94.12 81 ALA A N 1
ATOM 664 C CA . ALA A 1 81 ? -8.679 9.900 1.684 1.00 94.12 81 ALA A CA 1
ATOM 665 C C . ALA A 1 81 ? -9.591 9.034 2.584 1.00 94.12 81 ALA A C 1
ATOM 667 O O . ALA A 1 81 ? -9.835 9.425 3.734 1.00 94.12 81 ALA A O 1
ATOM 668 N N . PRO A 1 82 ? -10.081 7.853 2.147 1.00 95.50 82 PRO A N 1
ATOM 669 C CA . PRO A 1 82 ? -10.895 7.003 3.007 1.00 95.50 82 PRO A CA 1
ATOM 670 C C . PRO A 1 82 ? -10.102 6.478 4.209 1.00 95.50 82 PRO A C 1
ATOM 672 O O . PRO A 1 82 ? -10.700 6.264 5.266 1.00 95.50 82 PRO A O 1
ATOM 675 N N . PHE A 1 83 ? -8.780 6.290 4.087 1.00 96.06 83 PHE A N 1
ATOM 676 C CA . PHE A 1 83 ? -7.949 5.787 5.183 1.00 96.06 83 PHE A CA 1
ATOM 677 C C . PHE A 1 83 ? -7.851 6.812 6.312 1.00 96.06 83 PHE A C 1
ATOM 679 O O . PHE A 1 83 ? -8.132 6.484 7.468 1.00 96.06 83 PHE A O 1
ATOM 686 N N . ILE A 1 84 ? -7.529 8.065 5.977 1.00 95.38 84 ILE A N 1
ATOM 687 C CA . ILE A 1 84 ? -7.453 9.159 6.950 1.00 95.38 84 ILE A CA 1
ATOM 688 C C . ILE A 1 84 ? -8.821 9.394 7.592 1.00 95.38 84 ILE A C 1
ATOM 690 O O . ILE A 1 84 ? -8.914 9.450 8.820 1.00 95.38 84 ILE A O 1
ATOM 694 N N . LEU A 1 85 ? -9.893 9.437 6.792 1.00 94.62 85 LEU A N 1
ATOM 695 C CA . LEU A 1 85 ? -11.258 9.586 7.301 1.00 94.62 85 LEU A CA 1
ATOM 696 C C . LEU A 1 85 ? -11.608 8.485 8.309 1.00 94.62 85 LEU A C 1
ATOM 698 O O . LEU A 1 85 ? -12.074 8.770 9.415 1.00 94.62 85 LEU A O 1
ATOM 702 N N . PHE A 1 86 ? -11.379 7.223 7.943 1.00 94.88 86 PHE A N 1
ATOM 703 C CA . PHE A 1 86 ? -11.667 6.099 8.824 1.00 94.88 86 PHE A CA 1
ATOM 704 C C . PHE A 1 86 ? -10.820 6.144 10.092 1.00 94.88 86 PHE A C 1
ATOM 706 O O . PHE A 1 86 ? -11.371 5.995 11.181 1.00 94.88 86 PHE A O 1
ATOM 713 N N . GLY A 1 87 ? -9.511 6.368 9.967 1.00 93.38 87 GLY A N 1
ATOM 714 C CA . GLY A 1 87 ? -8.581 6.383 11.092 1.00 93.38 87 GLY A CA 1
ATOM 715 C C . GLY A 1 87 ? -8.910 7.472 12.109 1.00 93.38 87 GLY A C 1
ATOM 716 O O . GLY A 1 87 ? -9.054 7.172 13.296 1.00 93.38 87 GLY A O 1
ATOM 717 N N . VAL A 1 88 ? -9.135 8.708 11.655 1.00 94.38 88 VAL A N 1
ATOM 718 C CA . VAL A 1 88 ? -9.480 9.841 12.531 1.00 94.38 88 VAL A CA 1
ATOM 719 C C . VAL A 1 88 ? -10.805 9.595 13.255 1.00 94.38 88 VAL A C 1
ATOM 721 O O . VAL A 1 88 ? -10.871 9.709 14.482 1.00 94.38 88 VAL A O 1
ATOM 724 N N . VAL A 1 89 ? -11.854 9.192 12.529 1.00 93.56 89 VAL A N 1
ATOM 725 C CA . VAL A 1 89 ? -13.170 8.914 13.132 1.00 93.56 89 VAL A CA 1
ATOM 726 C C . VAL A 1 89 ? -13.096 7.715 14.085 1.00 93.56 89 VAL A C 1
ATOM 728 O O . VAL A 1 89 ? -13.685 7.739 15.168 1.00 93.56 89 VAL A O 1
ATOM 731 N N . HIS A 1 90 ? -12.353 6.667 13.726 1.00 92.12 90 HIS A N 1
ATOM 732 C CA . HIS A 1 90 ? -12.167 5.489 14.569 1.00 92.12 90 HIS A CA 1
ATOM 733 C C . HIS A 1 90 ? -11.448 5.833 15.878 1.00 92.12 90 HIS A C 1
ATOM 735 O O . HIS A 1 90 ? -11.907 5.431 16.952 1.00 92.12 90 HIS A O 1
ATOM 741 N N . ILE A 1 91 ? -10.368 6.615 15.810 1.00 91.12 91 ILE A N 1
ATOM 742 C CA . ILE A 1 91 ? -9.636 7.105 16.984 1.00 91.12 91 ILE A CA 1
ATOM 743 C C . ILE A 1 91 ? -10.553 7.966 17.851 1.00 91.12 91 ILE A C 1
ATOM 745 O O . ILE A 1 91 ? -10.651 7.730 19.056 1.00 91.12 91 ILE A O 1
ATOM 749 N N . TYR A 1 92 ? -11.286 8.911 17.260 1.00 90.94 92 TYR A N 1
ATOM 750 C CA . TYR A 1 92 ? -12.213 9.766 18.002 1.00 90.94 92 TYR A CA 1
ATOM 751 C C . TYR A 1 92 ? -13.259 8.949 18.780 1.00 90.94 92 TYR A C 1
ATOM 753 O O . TYR A 1 92 ? -13.508 9.216 19.956 1.00 90.94 92 TYR A O 1
ATOM 761 N N . ASN A 1 93 ? -13.794 7.890 18.167 1.00 88.38 93 ASN A N 1
ATOM 762 C CA . ASN A 1 93 ? -14.788 7.006 18.784 1.00 88.38 93 ASN A CA 1
ATOM 763 C C . ASN A 1 93 ? -14.218 6.079 19.872 1.00 88.38 93 ASN A C 1
ATOM 765 O O . ASN A 1 93 ? -14.978 5.518 20.668 1.00 88.38 93 ASN A O 1
ATOM 769 N N . THR A 1 94 ? -12.902 5.853 19.895 1.00 86.88 94 THR A N 1
ATOM 770 C CA . THR A 1 94 ? -12.276 4.811 20.728 1.00 86.88 94 THR A CA 1
ATOM 771 C C . THR A 1 94 ? -11.243 5.329 21.724 1.00 86.88 94 THR A C 1
ATOM 773 O O . THR A 1 94 ? -10.932 4.604 22.672 1.00 86.88 94 THR A O 1
ATOM 776 N N . LYS A 1 95 ? -10.784 6.583 21.606 1.00 84.62 95 LYS A N 1
ATOM 777 C CA . LYS A 1 95 ? -9.740 7.186 22.459 1.00 84.62 95 LYS A CA 1
ATOM 778 C C . LYS A 1 95 ? -10.028 7.109 23.964 1.00 84.62 95 LYS A C 1
ATOM 780 O O . LYS A 1 95 ? -9.102 7.009 24.765 1.00 84.62 95 LYS A O 1
ATOM 785 N N . ASN A 1 96 ? -11.306 7.092 24.350 1.00 86.06 96 ASN A N 1
ATOM 786 C CA . ASN A 1 96 ? -11.753 7.061 25.748 1.00 86.06 96 ASN A CA 1
ATOM 787 C C . ASN A 1 96 ? -12.003 5.643 26.296 1.00 86.06 96 ASN A C 1
ATOM 789 O O . ASN A 1 96 ? -12.515 5.492 27.404 1.00 86.06 96 ASN A O 1
ATOM 793 N N . ARG A 1 97 ? -11.681 4.582 25.544 1.00 81.69 97 ARG A N 1
ATOM 794 C CA . ARG A 1 97 ? -11.865 3.205 26.026 1.00 81.69 97 ARG A CA 1
ATOM 795 C C . ARG A 1 97 ? -10.856 2.854 27.125 1.00 81.69 97 ARG A C 1
ATOM 797 O O . ARG A 1 97 ? -9.694 3.245 27.075 1.00 81.69 97 ARG A O 1
ATOM 804 N N . LEU A 1 98 ? -11.315 2.047 28.086 1.00 80.12 98 LEU A N 1
ATOM 805 C CA . LEU A 1 98 ? -10.547 1.614 29.263 1.00 80.12 98 LEU A CA 1
ATOM 806 C C . LEU A 1 98 ? -9.281 0.826 28.901 1.00 80.12 98 LEU A C 1
ATOM 808 O O . LEU A 1 98 ? -8.260 0.952 29.572 1.00 80.12 98 LEU A O 1
ATOM 812 N N . ASN A 1 99 ? -9.310 0.046 27.816 1.00 84.06 99 ASN A N 1
ATOM 813 C CA . ASN A 1 99 ? -8.131 -0.686 27.364 1.00 84.06 99 ASN A CA 1
ATOM 814 C C . ASN A 1 99 ? -7.150 0.242 26.625 1.00 84.06 99 ASN A C 1
ATOM 816 O O . ASN A 1 99 ? -7.108 0.295 25.393 1.00 84.06 99 ASN A O 1
ATOM 820 N N . ARG A 1 100 ? -6.328 0.958 27.399 1.00 85.31 100 ARG A N 1
ATOM 821 C CA . ARG A 1 100 ? -5.307 1.885 26.885 1.00 85.31 100 ARG A CA 1
ATOM 822 C C . ARG A 1 100 ? -4.243 1.199 26.026 1.00 85.31 100 ARG A C 1
ATOM 824 O O . ARG A 1 100 ? -3.665 1.848 25.160 1.00 85.31 100 ARG A O 1
ATOM 831 N N . ARG A 1 101 ? -3.968 -0.098 26.232 1.00 87.38 101 ARG A N 1
ATOM 832 C CA . ARG A 1 101 ? -3.011 -0.853 25.399 1.00 87.38 101 ARG A CA 1
ATOM 833 C C . ARG A 1 101 ? -3.530 -0.971 23.966 1.00 87.38 101 ARG A C 1
ATOM 835 O O . ARG A 1 101 ? -2.821 -0.596 23.042 1.00 87.38 101 ARG A O 1
ATOM 842 N N . ALA A 1 102 ? -4.786 -1.375 23.793 1.00 87.12 102 ALA A N 1
ATOM 843 C CA . ALA A 1 102 ? -5.403 -1.486 22.470 1.00 87.12 102 ALA A CA 1
ATOM 844 C C . ALA A 1 102 ? -5.501 -0.138 21.742 1.00 87.12 102 ALA A C 1
ATOM 846 O O . ALA A 1 102 ? -5.243 -0.065 20.543 1.00 87.12 102 ALA A O 1
ATOM 847 N N . VAL A 1 103 ? -5.822 0.934 22.480 1.00 88.94 103 VAL A N 1
ATOM 848 C CA . VAL A 1 103 ? -5.841 2.300 21.935 1.00 88.94 103 VAL A CA 1
ATOM 849 C C . VAL A 1 103 ? -4.444 2.709 21.454 1.00 88.94 103 VAL A C 1
ATOM 851 O O . VAL A 1 103 ? -4.320 3.177 20.327 1.00 88.94 103 VAL A O 1
ATOM 854 N N . ARG A 1 104 ? -3.385 2.469 22.245 1.00 91.50 104 ARG A N 1
ATOM 855 C CA . ARG A 1 104 ? -1.995 2.755 21.838 1.00 91.50 104 ARG A CA 1
ATOM 856 C C . ARG A 1 104 ? -1.575 1.984 20.586 1.00 91.50 104 ARG A C 1
ATOM 858 O O . ARG A 1 104 ? -0.998 2.586 19.691 1.00 91.50 104 ARG A O 1
ATOM 865 N N . VAL A 1 105 ? -1.908 0.694 20.491 1.00 92.62 105 VAL A N 1
ATOM 866 C CA . VAL A 1 105 ? -1.633 -0.101 19.277 1.00 92.62 105 VAL A CA 1
ATOM 867 C C . VAL A 1 105 ? -2.415 0.446 18.077 1.00 92.62 105 VAL A C 1
ATOM 869 O O . VAL A 1 105 ? -1.874 0.510 16.981 1.00 92.62 105 VAL A O 1
ATOM 872 N N . GLY A 1 106 ? -3.657 0.903 18.277 1.00 91.75 106 GLY A N 1
ATOM 873 C CA . GLY A 1 106 ? -4.439 1.565 17.227 1.00 91.75 106 GLY A CA 1
ATOM 874 C C . GLY A 1 106 ? -3.797 2.863 16.726 1.00 91.75 106 GLY A C 1
ATOM 875 O O . GLY A 1 106 ? -3.726 3.082 15.519 1.00 91.75 106 GLY A O 1
ATOM 876 N N . PHE A 1 107 ? -3.270 3.693 17.631 1.00 93.50 107 PHE A N 1
ATOM 877 C CA . PHE A 1 107 ? -2.493 4.880 17.259 1.00 93.50 107 PHE A CA 1
ATOM 878 C C . PHE A 1 107 ? -1.203 4.517 16.522 1.00 93.50 107 PHE A C 1
ATOM 880 O O . PHE A 1 107 ? -0.913 5.124 15.495 1.00 93.50 107 PHE A O 1
ATOM 887 N N . ALA A 1 108 ? -0.459 3.517 17.004 1.00 94.75 108 ALA A N 1
ATOM 888 C CA . ALA A 1 108 ? 0.753 3.042 16.342 1.00 94.75 108 ALA A CA 1
ATOM 889 C C . ALA A 1 108 ? 0.452 2.567 14.913 1.00 94.75 108 ALA A C 1
ATOM 891 O O . ALA A 1 108 ? 1.104 3.011 13.976 1.00 94.75 108 ALA A O 1
ATOM 892 N N . LEU A 1 109 ? -0.597 1.757 14.730 1.00 95.06 109 LEU A N 1
ATOM 893 C CA . LEU A 1 109 ? -1.047 1.307 13.413 1.00 95.06 109 LEU A CA 1
ATOM 894 C C . LEU A 1 109 ? -1.395 2.483 12.492 1.00 95.06 109 LEU A C 1
ATOM 896 O O . LEU A 1 109 ? -1.002 2.481 11.325 1.00 95.06 109 LEU A O 1
ATOM 900 N N . PHE A 1 110 ? -2.118 3.484 13.002 1.00 95.62 110 PHE A N 1
ATOM 901 C CA . PHE A 1 110 ? -2.474 4.672 12.227 1.00 95.62 110 PHE A CA 1
ATOM 902 C C . PHE A 1 110 ? -1.230 5.455 11.794 1.00 95.62 110 PHE A C 1
ATOM 904 O O . PHE A 1 110 ? -1.094 5.761 10.613 1.00 95.62 110 PHE A O 1
ATOM 911 N N . ILE A 1 111 ? -0.291 5.706 12.711 1.00 95.69 111 ILE A N 1
ATOM 912 C CA . ILE A 1 111 ? 0.962 6.417 12.418 1.00 95.69 111 ILE A CA 1
ATOM 913 C C . ILE A 1 111 ? 1.804 5.641 11.400 1.00 95.69 111 ILE A C 1
ATOM 915 O O . ILE A 1 111 ? 2.208 6.219 10.395 1.00 95.69 111 ILE A O 1
ATOM 919 N N . THR A 1 112 ? 2.022 4.337 11.599 1.00 96.50 112 THR A N 1
ATOM 920 C CA . THR A 1 112 ? 2.778 3.492 10.658 1.00 96.50 112 THR A CA 1
ATOM 921 C C . THR A 1 112 ? 2.138 3.476 9.270 1.00 96.50 112 THR A C 1
ATOM 923 O O . THR A 1 112 ? 2.834 3.565 8.264 1.00 96.50 112 THR A O 1
ATOM 926 N N . SER A 1 113 ? 0.809 3.427 9.194 1.00 95.19 113 SER A N 1
ATOM 927 C CA . SER A 1 113 ? 0.098 3.478 7.912 1.00 95.19 113 SER A CA 1
ATOM 928 C C . SER A 1 113 ? 0.186 4.860 7.254 1.00 95.19 113 SER A C 1
ATOM 930 O O . SER A 1 113 ? 0.330 4.951 6.038 1.00 95.19 113 SER A O 1
ATOM 932 N N . CYS A 1 114 ? 0.160 5.948 8.029 1.00 95.06 114 CYS A N 1
ATOM 933 C CA . CYS A 1 114 ? 0.429 7.288 7.505 1.00 95.06 114 CYS A CA 1
ATOM 934 C C . CYS A 1 114 ? 1.857 7.390 6.958 1.00 95.06 114 CYS A C 1
ATOM 936 O O . CYS A 1 114 ? 2.039 7.907 5.861 1.00 95.06 114 CYS A O 1
ATOM 938 N N . LEU A 1 115 ? 2.857 6.847 7.661 1.00 94.75 115 LEU A N 1
ATOM 939 C CA . LEU A 1 115 ? 4.240 6.788 7.173 1.00 94.75 115 LEU A CA 1
ATOM 940 C C . LEU A 1 115 ? 4.351 5.988 5.868 1.00 94.75 115 LEU A C 1
ATOM 942 O O . LEU A 1 115 ? 5.034 6.426 4.945 1.00 94.75 115 LEU A O 1
ATOM 946 N N . LEU A 1 116 ? 3.638 4.864 5.748 1.00 95.75 116 LEU A N 1
ATOM 947 C CA . LEU A 1 116 ? 3.551 4.087 4.507 1.00 95.75 116 LEU A CA 1
ATOM 948 C C . LEU A 1 116 ? 2.991 4.922 3.342 1.00 95.75 116 LEU A C 1
ATOM 950 O O . LEU A 1 116 ? 3.568 4.950 2.255 1.00 95.75 116 LEU A O 1
ATOM 954 N N . LEU A 1 117 ? 1.883 5.631 3.562 1.00 93.56 117 LEU A N 1
ATOM 955 C CA . LEU A 1 117 ? 1.254 6.444 2.518 1.00 93.56 117 LEU A CA 1
ATOM 956 C C . LEU A 1 117 ? 2.116 7.656 2.137 1.00 93.56 117 LEU A C 1
ATOM 958 O O . LEU A 1 117 ? 2.320 7.910 0.951 1.00 93.56 117 LEU A O 1
ATOM 962 N N . ILE A 1 118 ? 2.665 8.360 3.131 1.00 92.44 118 ILE A N 1
ATOM 963 C CA . ILE A 1 118 ? 3.525 9.536 2.939 1.00 92.44 118 ILE A CA 1
ATOM 964 C C . ILE A 1 118 ? 4.819 9.143 2.224 1.00 92.44 118 ILE A C 1
ATOM 966 O O . ILE A 1 118 ? 5.166 9.771 1.229 1.00 92.44 118 ILE A O 1
ATOM 970 N N . SER A 1 119 ? 5.503 8.081 2.663 1.00 93.69 119 SER A N 1
ATOM 971 C CA . SER A 1 119 ? 6.720 7.593 1.991 1.00 93.69 119 SER A CA 1
ATOM 972 C C . SER A 1 119 ? 6.462 7.245 0.526 1.00 93.69 119 SER A C 1
ATOM 974 O O . SER A 1 119 ? 7.277 7.567 -0.333 1.00 93.69 119 SER A O 1
ATOM 976 N N . GLY A 1 120 ? 5.293 6.682 0.211 1.00 89.94 120 GLY A N 1
ATOM 977 C CA . GLY A 1 120 ? 4.905 6.434 -1.170 1.00 89.94 120 GLY A CA 1
ATOM 978 C C . GLY A 1 120 ? 4.761 7.717 -1.995 1.00 89.94 120 GLY A C 1
ATOM 979 O O . GLY A 1 120 ? 5.185 7.745 -3.148 1.00 89.94 120 GLY A O 1
ATOM 980 N N . ILE A 1 121 ? 4.182 8.775 -1.421 1.00 90.50 121 ILE A N 1
ATOM 981 C CA . ILE A 1 121 ? 4.062 10.087 -2.081 1.00 90.50 121 ILE A CA 1
ATOM 982 C C . ILE A 1 121 ? 5.444 10.717 -2.284 1.00 90.50 121 ILE A C 1
ATOM 984 O O . ILE A 1 121 ? 5.720 11.239 -3.358 1.00 90.50 121 ILE A O 1
ATOM 988 N N . LEU A 1 122 ? 6.332 10.626 -1.292 1.00 89.69 122 LEU A N 1
ATOM 989 C CA . LEU A 1 122 ? 7.703 11.136 -1.393 1.00 89.69 122 LEU A CA 1
ATOM 990 C C . LEU A 1 122 ? 8.515 10.426 -2.488 1.00 89.69 122 LEU A C 1
ATOM 992 O O . LEU A 1 122 ? 9.390 11.033 -3.091 1.00 89.69 122 LEU A O 1
ATOM 996 N N . LEU A 1 123 ? 8.232 9.152 -2.765 1.00 89.62 123 LEU A N 1
ATOM 997 C CA . LEU A 1 123 ? 8.910 8.387 -3.817 1.00 89.62 123 LEU A CA 1
ATOM 998 C C . LEU A 1 123 ? 8.372 8.657 -5.231 1.00 89.62 123 LEU A C 1
ATOM 1000 O O . LEU A 1 123 ? 8.923 8.113 -6.193 1.00 89.62 123 LEU A O 1
ATOM 1004 N N . LEU A 1 124 ? 7.320 9.470 -5.378 1.00 87.50 124 LEU A N 1
ATOM 1005 C CA . LEU A 1 124 ? 6.860 9.916 -6.691 1.00 87.50 124 LEU A CA 1
ATOM 1006 C C . LEU A 1 124 ? 7.980 10.694 -7.389 1.00 87.50 124 LEU A C 1
ATOM 1008 O O . LEU A 1 124 ? 8.698 11.461 -6.760 1.00 87.50 124 LEU A O 1
ATOM 1012 N N . ARG A 1 125 ? 8.116 10.476 -8.698 1.00 82.31 125 ARG A N 1
ATOM 1013 C CA . ARG A 1 125 ? 9.032 11.208 -9.578 1.00 82.31 125 ARG A CA 1
ATOM 1014 C C . ARG A 1 125 ? 8.206 12.004 -10.577 1.00 82.31 125 ARG A C 1
ATOM 1016 O O . ARG A 1 125 ? 7.990 11.549 -11.698 1.00 82.31 125 ARG A O 1
ATOM 1023 N N . ILE A 1 126 ? 7.666 13.143 -10.149 1.00 77.69 126 ILE A N 1
ATOM 1024 C CA . ILE A 1 126 ? 6.790 13.970 -10.993 1.00 77.69 126 ILE A CA 1
ATOM 1025 C C . ILE A 1 126 ? 7.267 15.419 -10.933 1.00 77.69 126 ILE A C 1
ATOM 1027 O O . ILE A 1 126 ? 7.050 16.114 -9.939 1.00 77.69 126 ILE A O 1
ATOM 1031 N N . GLY A 1 127 ? 7.906 15.880 -12.012 1.00 73.44 127 GLY A N 1
ATOM 1032 C CA . GLY A 1 127 ? 8.388 17.256 -12.142 1.00 73.44 127 GLY A CA 1
ATOM 1033 C C . GLY A 1 127 ? 9.284 17.671 -10.971 1.00 73.44 127 GLY A C 1
ATOM 1034 O O . GLY A 1 127 ? 10.368 17.124 -10.788 1.00 73.44 127 GLY A O 1
ATOM 1035 N N . SER A 1 128 ? 8.816 18.633 -10.170 1.00 67.81 128 SER A N 1
ATOM 1036 C CA . SER A 1 128 ? 9.536 19.172 -9.005 1.00 67.81 128 SER A CA 1
ATOM 1037 C C . SER A 1 128 ? 9.513 18.267 -7.765 1.00 67.81 128 SER A C 1
ATOM 1039 O O . SER A 1 128 ? 10.316 18.473 -6.855 1.00 67.81 128 SER A O 1
ATOM 1041 N N . PHE A 1 129 ? 8.619 17.273 -7.707 1.00 68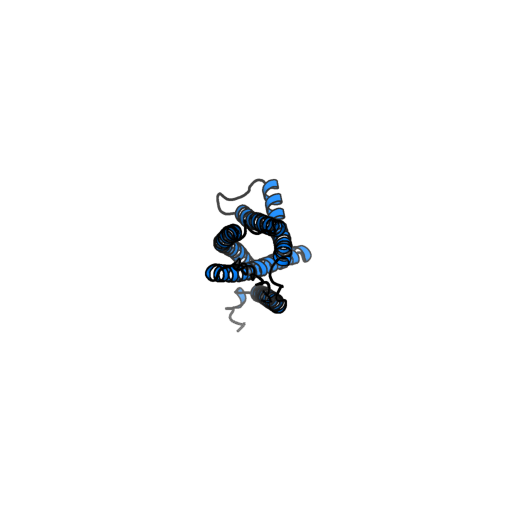.44 129 PHE A N 1
ATOM 1042 C CA . PHE A 1 129 ? 8.616 16.246 -6.664 1.00 68.44 129 PHE A CA 1
ATOM 1043 C C . PHE A 1 129 ? 9.563 15.117 -7.078 1.00 68.44 129 PHE A C 1
ATOM 1045 O O . PHE A 1 129 ? 9.128 14.100 -7.610 1.00 68.44 129 PHE A O 1
ATOM 1052 N N . ASP A 1 130 ? 10.864 15.320 -6.875 1.00 76.38 130 ASP A N 1
ATOM 1053 C CA . ASP A 1 130 ? 11.873 14.262 -6.961 1.00 76.38 130 ASP A CA 1
ATOM 1054 C C . ASP A 1 130 ? 12.867 14.422 -5.808 1.00 76.38 130 ASP A C 1
ATOM 1056 O O . ASP A 1 130 ? 13.519 15.462 -5.657 1.00 76.38 130 ASP A O 1
ATOM 1060 N N . LEU A 1 131 ? 12.987 13.389 -4.971 1.00 81.06 131 LEU A N 1
ATOM 1061 C CA . LEU A 1 131 ? 14.035 13.333 -3.957 1.00 81.06 131 LEU A CA 1
ATOM 1062 C C . LEU A 1 131 ? 15.386 13.098 -4.640 1.00 81.06 131 LEU A C 1
ATOM 1064 O O . LEU A 1 131 ? 15.812 11.959 -4.855 1.00 81.06 131 LEU A O 1
ATOM 1068 N N . LYS A 1 132 ? 16.071 14.209 -4.934 1.00 84.56 132 LYS A N 1
ATOM 1069 C CA . LYS A 1 132 ? 17.408 14.227 -5.544 1.00 84.56 132 LYS A CA 1
ATOM 1070 C C . LYS A 1 132 ? 18.499 13.692 -4.615 1.00 84.56 132 LYS A C 1
ATOM 1072 O O . LYS A 1 132 ? 19.498 13.168 -5.090 1.00 84.56 132 LYS A O 1
ATOM 1077 N N . ASN A 1 133 ? 18.325 13.823 -3.295 1.00 89.44 133 ASN A N 1
ATOM 1078 C CA . ASN A 1 133 ? 19.291 13.301 -2.330 1.00 89.44 133 ASN A CA 1
ATOM 1079 C C . ASN A 1 133 ? 19.204 11.756 -2.276 1.00 89.44 133 ASN A C 1
ATOM 1081 O O . ASN A 1 133 ? 18.165 11.226 -1.863 1.00 89.44 133 ASN A O 1
ATOM 1085 N N . PRO A 1 134 ? 20.275 11.026 -2.647 1.00 89.56 134 PRO A N 1
ATOM 1086 C CA . PRO A 1 134 ? 20.239 9.568 -2.768 1.00 89.56 134 PRO A CA 1
ATOM 1087 C C . PRO A 1 134 ? 20.049 8.866 -1.417 1.00 89.56 134 PRO A C 1
ATOM 1089 O O . PRO A 1 134 ? 19.330 7.869 -1.332 1.00 89.56 134 PRO A O 1
ATOM 1092 N N . THR A 1 135 ? 20.625 9.409 -0.343 1.00 91.75 135 THR A N 1
ATOM 1093 C CA . THR A 1 135 ? 20.507 8.857 1.012 1.00 91.75 135 THR A CA 1
ATOM 1094 C C . THR A 1 135 ? 19.077 8.971 1.525 1.00 91.75 135 THR A C 1
ATOM 1096 O O . THR A 1 135 ? 18.491 7.979 1.959 1.00 91.75 135 THR A O 1
ATOM 1099 N N . ALA A 1 136 ? 18.476 10.160 1.416 1.00 89.62 136 ALA A N 1
ATOM 1100 C CA . ALA A 1 136 ? 17.095 10.387 1.840 1.00 89.62 136 ALA A CA 1
ATOM 1101 C C . ALA A 1 136 ? 16.108 9.505 1.057 1.00 89.62 136 ALA A C 1
ATOM 1103 O O . ALA A 1 136 ? 15.166 8.947 1.628 1.00 89.62 136 ALA A O 1
ATOM 1104 N N . ARG A 1 137 ? 16.359 9.322 -0.243 1.00 90.88 137 ARG A N 1
ATOM 1105 C CA . ARG A 1 137 ? 15.578 8.433 -1.104 1.00 90.88 137 ARG A CA 1
ATOM 1106 C C . ARG A 1 137 ? 15.680 6.972 -0.667 1.00 90.88 137 ARG A C 1
ATOM 1108 O O . ARG A 1 137 ? 14.650 6.315 -0.553 1.00 90.88 137 ARG A O 1
ATOM 1115 N N . SER A 1 138 ? 16.891 6.478 -0.412 1.00 92.75 138 SER A N 1
ATOM 1116 C CA . SER A 1 138 ? 17.122 5.100 0.038 1.00 92.75 138 SER A CA 1
ATOM 1117 C C . SER A 1 138 ? 16.406 4.821 1.360 1.00 92.75 138 SER A C 1
ATOM 1119 O O . SER A 1 138 ? 15.655 3.853 1.467 1.00 92.75 138 SER A O 1
ATOM 1121 N N . ILE A 1 139 ? 16.536 5.727 2.336 1.00 93.44 139 ILE A N 1
ATOM 1122 C CA . ILE A 1 139 ? 15.828 5.623 3.620 1.00 93.44 139 ILE A CA 1
ATOM 1123 C C . ILE A 1 139 ? 14.314 5.570 3.393 1.00 93.44 139 ILE A C 1
ATOM 1125 O O . ILE A 1 139 ? 13.644 4.673 3.899 1.00 93.44 139 ILE A O 1
ATOM 1129 N N . THR A 1 140 ? 13.773 6.490 2.588 1.00 94.12 140 THR A N 1
ATOM 1130 C CA . THR A 1 140 ? 12.333 6.538 2.290 1.00 94.12 140 THR A CA 1
ATOM 1131 C C . THR A 1 140 ? 11.854 5.253 1.613 1.00 94.12 140 THR A C 1
ATOM 1133 O O . THR A 1 140 ? 10.796 4.737 1.970 1.00 94.12 140 THR A O 1
ATOM 1136 N N . TYR A 1 141 ? 12.639 4.709 0.681 1.00 93.25 141 TYR A N 1
ATOM 1137 C CA . TYR A 1 141 ? 12.360 3.443 0.008 1.00 93.25 141 TYR A CA 1
ATOM 1138 C C . TYR A 1 141 ? 12.284 2.278 0.998 1.00 93.25 141 TYR A C 1
ATOM 1140 O O . TYR A 1 141 ? 11.268 1.587 1.048 1.00 93.25 141 TYR A O 1
ATOM 1148 N N . TRP A 1 142 ? 13.296 2.099 1.848 1.00 94.81 142 TRP A N 1
ATOM 1149 C CA . TRP A 1 142 ? 13.294 1.023 2.842 1.00 94.81 142 TRP A CA 1
ATOM 1150 C C . TRP A 1 142 ? 12.178 1.186 3.871 1.00 94.81 142 TRP A C 1
ATOM 1152 O O . TRP A 1 142 ? 11.511 0.209 4.215 1.00 94.81 142 TRP A O 1
ATOM 1162 N N . CYS A 1 143 ? 11.900 2.417 4.308 1.00 94.44 143 CYS A N 1
ATOM 1163 C CA . CYS A 1 143 ? 10.733 2.700 5.135 1.00 94.44 143 CYS A CA 1
ATOM 1164 C C . CYS A 1 143 ? 9.438 2.288 4.426 1.00 94.44 143 CYS A C 1
ATOM 1166 O O . CYS A 1 143 ? 8.591 1.659 5.055 1.00 94.44 143 CYS A O 1
ATOM 1168 N N . HIS A 1 144 ? 9.282 2.595 3.138 1.00 95.19 144 HIS A N 1
ATOM 1169 C CA . HIS A 1 144 ? 8.097 2.231 2.364 1.00 95.19 144 HIS A CA 1
ATOM 1170 C C . HIS A 1 144 ? 7.931 0.713 2.240 1.00 95.19 144 HIS A C 1
ATOM 1172 O O . HIS A 1 144 ? 6.833 0.206 2.448 1.00 95.19 144 HIS A O 1
ATOM 1178 N N . VAL A 1 145 ? 9.017 -0.014 1.970 1.00 94.19 145 VAL A N 1
ATOM 1179 C CA . VAL A 1 145 ? 9.017 -1.479 1.817 1.00 94.19 145 VAL A CA 1
ATOM 1180 C C . VAL A 1 145 ? 8.737 -2.197 3.141 1.00 94.19 145 VAL A C 1
ATOM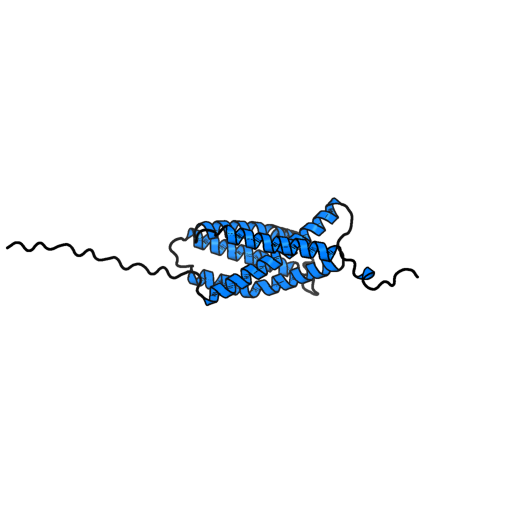 1182 O O . VAL A 1 145 ? 7.983 -3.169 3.169 1.00 94.19 145 VAL A O 1
ATOM 1185 N N . LEU A 1 146 ? 9.294 -1.716 4.257 1.00 95.12 146 LEU A N 1
ATOM 1186 C CA . LEU A 1 146 ? 9.129 -2.356 5.569 1.00 95.12 146 LEU A CA 1
ATOM 1187 C C . LEU A 1 146 ? 7.814 -1.983 6.268 1.00 95.12 146 LEU A C 1
ATOM 1189 O O . LEU A 1 146 ? 7.238 -2.795 6.995 1.00 95.12 146 LEU A O 1
ATOM 1193 N N . SER A 1 147 ? 7.305 -0.768 6.051 1.00 94.94 147 SER A N 1
ATOM 1194 C CA . SER A 1 147 ? 6.076 -0.288 6.694 1.00 94.94 147 SER A CA 1
ATOM 1195 C C . SER A 1 147 ? 4.838 -1.183 6.510 1.00 94.94 147 SER A C 1
ATOM 1197 O O . SER A 1 147 ? 4.131 -1.357 7.504 1.00 94.94 147 SER A O 1
ATOM 1199 N N . PRO A 1 148 ? 4.525 -1.783 5.339 1.00 94.50 148 PRO A N 1
ATOM 1200 C CA . PRO A 1 148 ? 3.359 -2.658 5.210 1.00 94.50 148 PRO A CA 1
ATOM 1201 C C . PRO A 1 148 ? 3.489 -3.920 6.068 1.00 94.50 148 PRO A C 1
ATOM 1203 O O . PRO A 1 148 ? 2.494 -4.361 6.642 1.00 94.50 148 PRO A O 1
ATOM 1206 N N . VAL A 1 149 ? 4.701 -4.459 6.238 1.00 94.94 149 VAL A N 1
ATOM 1207 C CA . VAL A 1 149 ? 4.954 -5.617 7.112 1.00 94.94 149 VAL A CA 1
ATOM 1208 C C . VAL A 1 149 ? 4.654 -5.252 8.567 1.00 94.94 149 VAL A C 1
ATOM 1210 O O . VAL A 1 149 ? 3.891 -5.946 9.245 1.00 94.94 149 VAL A O 1
ATOM 1213 N N . PHE A 1 150 ? 5.169 -4.109 9.031 1.00 95.56 150 PHE A N 1
ATOM 1214 C CA . PHE A 1 150 ? 4.866 -3.597 10.369 1.00 95.56 150 PHE A CA 1
ATOM 1215 C C . PHE A 1 150 ? 3.379 -3.272 10.551 1.00 95.56 150 PHE A C 1
ATOM 1217 O O . PHE A 1 150 ? 2.812 -3.573 11.601 1.00 95.56 150 PHE A O 1
ATOM 1224 N N . ALA A 1 151 ? 2.722 -2.698 9.542 1.00 95.44 151 ALA A N 1
ATOM 1225 C CA . ALA A 1 151 ? 1.298 -2.387 9.590 1.00 95.44 151 ALA A CA 1
ATOM 1226 C C . ALA A 1 151 ? 0.440 -3.658 9.698 1.00 95.44 151 ALA A C 1
ATOM 1228 O O . ALA A 1 151 ? -0.491 -3.690 10.502 1.00 95.44 151 ALA A O 1
ATOM 1229 N N . LEU A 1 152 ? 0.767 -4.725 8.960 1.00 93.69 152 LEU A N 1
ATOM 1230 C CA . LEU A 1 152 ? 0.081 -6.019 9.065 1.00 93.69 152 LEU A CA 1
ATOM 1231 C C . LEU A 1 152 ? 0.240 -6.631 10.462 1.00 93.69 152 LEU A C 1
ATOM 1233 O O . LEU A 1 152 ? -0.745 -7.070 11.063 1.00 93.69 152 LEU A O 1
ATOM 1237 N N . TRP A 1 153 ? 1.456 -6.597 11.010 1.00 94.12 153 TRP A N 1
ATOM 1238 C CA . TRP A 1 153 ? 1.732 -7.061 12.369 1.00 94.12 153 TRP A CA 1
ATOM 1239 C C . TRP A 1 153 ? 0.961 -6.256 13.426 1.00 94.12 153 TRP A C 1
ATOM 1241 O O . TRP A 1 153 ? 0.275 -6.819 14.283 1.00 94.12 153 TRP A O 1
ATOM 1251 N N . LEU A 1 154 ? 0.997 -4.924 13.341 1.00 94.06 154 LEU A N 1
ATOM 1252 C CA . LEU A 1 154 ? 0.258 -4.040 14.245 1.00 94.06 154 LEU A CA 1
ATOM 1253 C C . LEU A 1 154 ? -1.257 -4.217 14.108 1.00 94.06 154 LEU A C 1
ATOM 1255 O O . LEU A 1 154 ? -1.961 -4.183 15.117 1.00 94.06 154 LEU A O 1
ATOM 1259 N N . TYR A 1 155 ? -1.768 -4.447 12.897 1.00 92.06 155 TYR A N 1
ATOM 1260 C CA . TYR A 1 155 ? -3.178 -4.751 12.661 1.00 92.06 155 TYR A CA 1
ATOM 1261 C C . TYR A 1 155 ? -3.591 -6.054 13.343 1.00 92.06 155 TYR A C 1
ATOM 1263 O O . TYR A 1 155 ? -4.641 -6.104 13.993 1.00 92.06 155 TYR A O 1
ATOM 1271 N N . TRP A 1 156 ? -2.750 -7.086 13.259 1.00 90.62 156 TRP A N 1
ATOM 1272 C CA . TRP A 1 156 ? -2.969 -8.335 13.977 1.00 90.62 156 TRP A CA 1
ATOM 1273 C C . TRP A 1 156 ? -3.067 -8.092 15.487 1.00 90.62 156 TRP A C 1
ATOM 1275 O O . TRP A 1 156 ? -4.086 -8.428 16.097 1.00 90.62 156 TRP A O 1
ATOM 1285 N N . LEU A 1 157 ? -2.067 -7.429 16.080 1.00 90.38 157 LEU A N 1
ATOM 1286 C CA . LEU A 1 157 ? -2.050 -7.096 17.512 1.00 90.38 157 LEU A CA 1
ATOM 1287 C C . LEU A 1 157 ? -3.245 -6.231 17.930 1.00 90.38 157 LEU A C 1
ATOM 1289 O O . LEU A 1 157 ? -3.835 -6.448 18.990 1.00 90.38 157 LEU A O 1
ATOM 1293 N N . HIS A 1 158 ? -3.635 -5.273 17.090 1.00 88.88 158 HIS A N 1
ATOM 1294 C CA . HIS A 1 158 ? -4.804 -4.429 17.317 1.00 88.88 158 HIS A CA 1
ATOM 1295 C C . HIS A 1 158 ? -6.092 -5.261 17.370 1.00 88.88 158 HIS A C 1
ATOM 1297 O O . HIS A 1 158 ? -6.975 -5.008 18.197 1.00 88.88 158 HIS A O 1
ATOM 1303 N N . ARG A 1 159 ? -6.197 -6.285 16.516 1.00 85.44 159 ARG A N 1
ATOM 1304 C CA . ARG A 1 159 ? -7.392 -7.122 16.392 1.00 85.44 159 ARG A CA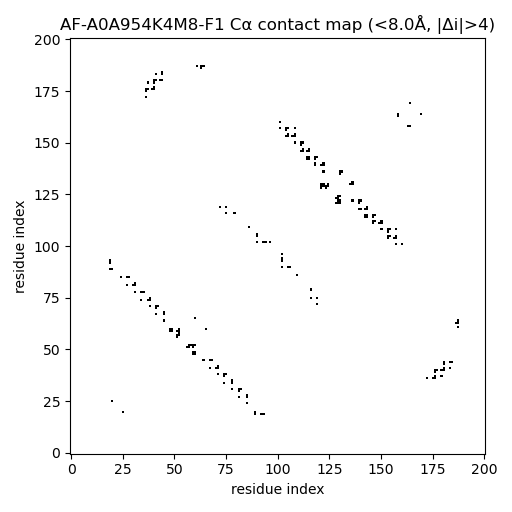 1
ATOM 1305 C C . ARG A 1 159 ? -7.487 -8.231 17.440 1.00 85.44 159 ARG A C 1
ATOM 1307 O O . ARG A 1 159 ? -8.607 -8.643 17.732 1.00 85.44 159 ARG A O 1
ATOM 1314 N N . LEU A 1 160 ? -6.382 -8.641 18.069 1.00 83.00 160 LEU A N 1
ATOM 1315 C CA . LEU A 1 160 ? -6.391 -9.601 19.189 1.00 83.00 160 LEU A CA 1
ATOM 1316 C C . LEU A 1 160 ? -7.290 -9.165 20.357 1.00 83.00 160 LEU A C 1
ATOM 1318 O O . LEU A 1 160 ? -7.822 -10.003 21.079 1.00 83.00 160 LEU A O 1
ATOM 1322 N N . VAL A 1 161 ? -7.490 -7.856 20.530 1.00 74.19 161 VAL A N 1
ATOM 1323 C CA . VAL A 1 161 ? -8.352 -7.287 21.580 1.00 74.19 161 VAL A CA 1
ATOM 1324 C C . VAL A 1 161 ? -9.812 -7.117 21.116 1.00 74.19 161 VAL A C 1
ATOM 1326 O O . VAL A 1 161 ? -10.710 -6.845 21.915 1.00 74.19 161 VAL A O 1
ATOM 1329 N N . GLY A 1 162 ? -10.064 -7.241 19.813 1.00 70.19 162 GLY A N 1
ATOM 1330 C CA . GLY A 1 162 ? -11.375 -7.070 19.197 1.00 70.19 162 GLY A CA 1
ATOM 1331 C C . GLY A 1 162 ? -12.191 -8.366 19.094 1.00 70.19 162 GLY A C 1
ATOM 1332 O O . GLY A 1 162 ? -11.843 -9.395 19.668 1.00 70.19 162 GLY A O 1
ATOM 1333 N N . PRO A 1 163 ? -13.309 -8.333 18.346 1.00 71.38 163 PRO A N 1
ATOM 1334 C CA . PRO A 1 163 ? -14.063 -9.534 17.998 1.00 71.38 163 PRO A CA 1
ATOM 1335 C C . PRO A 1 163 ? -13.182 -10.552 17.267 1.00 71.38 163 PRO A C 1
ATOM 1337 O O . PRO A 1 163 ? -12.341 -10.168 16.449 1.00 71.38 163 PRO A O 1
ATOM 1340 N N . LYS A 1 164 ? -13.422 -11.844 17.530 1.00 76.25 164 LYS A N 1
ATOM 1341 C CA . LYS A 1 164 ? -12.659 -12.954 16.946 1.00 76.25 164 LYS A CA 1
ATOM 1342 C C . LYS A 1 164 ? -12.549 -12.822 15.422 1.00 76.25 164 LYS A C 1
ATOM 1344 O O . LYS A 1 164 ? -13.490 -12.416 14.735 1.00 76.25 164 LYS A O 1
ATOM 1349 N N . ILE A 1 165 ? -11.382 -13.180 14.894 1.00 75.81 165 ILE A N 1
ATOM 1350 C CA . ILE A 1 165 ? -11.143 -13.230 13.453 1.00 75.81 165 ILE A CA 1
ATOM 1351 C C . ILE A 1 165 ? -11.985 -14.363 12.867 1.00 75.81 165 ILE A C 1
ATOM 1353 O O . ILE A 1 165 ? -11.844 -15.523 13.243 1.00 75.81 165 ILE A O 1
ATOM 1357 N N . HIS A 1 166 ? -12.870 -14.025 11.933 1.00 82.56 166 HIS A N 1
ATOM 1358 C CA . HIS A 1 166 ? -13.587 -15.021 11.148 1.00 82.56 166 HIS A CA 1
ATOM 1359 C C . HIS A 1 166 ? -12.631 -15.567 10.084 1.00 82.56 166 HIS A C 1
ATOM 1361 O O . HIS A 1 166 ? -12.493 -14.976 9.015 1.00 82.56 166 HIS A O 1
ATOM 1367 N N . TRP A 1 167 ? -11.959 -16.679 10.381 1.00 84.56 167 TRP A N 1
ATOM 1368 C CA . TRP A 1 167 ? -10.952 -17.292 9.506 1.00 84.56 167 TRP A CA 1
ATOM 1369 C C . TRP A 1 167 ? -11.453 -17.578 8.092 1.00 84.56 167 TRP A C 1
ATOM 1371 O O . TRP A 1 167 ? -10.731 -17.321 7.139 1.00 84.56 167 TRP A O 1
ATOM 1381 N N . LYS A 1 168 ? -12.717 -17.996 7.942 1.00 87.88 168 LYS A N 1
ATOM 1382 C CA . LYS A 1 168 ? -13.345 -18.186 6.624 1.00 87.88 168 LYS A CA 1
ATOM 1383 C C . LYS A 1 168 ? -13.321 -16.908 5.781 1.00 87.88 168 LYS A C 1
ATOM 1385 O O . LYS A 1 168 ? -12.999 -16.977 4.607 1.00 87.88 168 LYS A O 1
ATOM 1390 N N . ALA A 1 169 ? -13.611 -15.756 6.392 1.00 85.62 169 ALA A N 1
ATOM 1391 C CA . ALA A 1 169 ? -13.567 -14.462 5.713 1.00 85.62 169 ALA A CA 1
ATOM 1392 C C . ALA A 1 169 ? -12.129 -14.026 5.392 1.00 85.62 169 ALA A C 1
ATOM 1394 O O . ALA A 1 169 ? -11.891 -13.397 4.369 1.00 85.62 169 ALA A O 1
ATOM 1395 N N . GLY A 1 170 ? -11.168 -14.362 6.261 1.00 86.06 170 GLY A N 1
ATOM 1396 C CA . GLY A 1 170 ? -9.747 -14.140 5.985 1.00 86.06 170 GLY A CA 1
ATOM 1397 C C . GLY A 1 170 ? -9.248 -14.981 4.809 1.00 86.06 170 GLY A C 1
ATOM 1398 O O . GLY A 1 170 ? -8.545 -14.465 3.949 1.00 86.06 170 GLY A O 1
ATOM 1399 N N . LEU A 1 171 ? -9.664 -16.248 4.736 1.00 91.06 171 LEU A N 1
ATOM 1400 C CA . LEU A 1 171 ? -9.289 -17.155 3.656 1.00 91.06 171 LEU A CA 1
ATOM 1401 C C . LEU A 1 171 ? -9.903 -16.734 2.319 1.00 91.06 171 LEU A C 1
ATOM 1403 O O . LEU A 1 171 ? -9.200 -16.713 1.315 1.00 91.06 171 LEU A O 1
ATOM 1407 N N . SER A 1 172 ? -11.181 -16.344 2.295 1.00 90.31 172 SER A N 1
ATOM 1408 C CA . SER A 1 172 ? -11.789 -15.821 1.068 1.00 90.31 172 SER A CA 1
ATOM 1409 C C . SER A 1 172 ? -11.165 -14.494 0.634 1.00 90.31 172 SER A C 1
ATOM 1411 O O . SER A 1 172 ? -10.959 -14.290 -0.557 1.00 90.31 172 SER A O 1
ATOM 1413 N N . TYR A 1 173 ? -10.783 -13.626 1.574 1.00 91.50 173 TYR A N 1
ATOM 1414 C CA . TYR A 1 173 ? -10.038 -12.404 1.261 1.00 91.50 173 TYR A CA 1
ATOM 1415 C C . TYR A 1 173 ? -8.666 -12.700 0.637 1.00 91.50 173 TYR A C 1
ATOM 1417 O O . TYR A 1 173 ? -8.308 -12.095 -0.372 1.00 91.50 173 TYR A O 1
ATOM 1425 N N . LEU A 1 174 ? -7.925 -13.665 1.191 1.00 93.19 174 LEU A N 1
ATOM 1426 C CA . LEU A 1 174 ? -6.660 -14.116 0.612 1.00 93.19 174 LEU A CA 1
ATOM 1427 C C . LEU A 1 174 ? -6.870 -14.714 -0.786 1.00 93.19 174 LEU A C 1
ATOM 1429 O O . LEU A 1 174 ? -6.137 -14.365 -1.701 1.00 93.19 174 LEU A O 1
ATOM 1433 N N . GLY A 1 175 ? -7.905 -15.539 -0.968 1.00 95.31 175 GLY A N 1
ATOM 1434 C CA . GLY A 1 175 ? -8.250 -16.120 -2.266 1.00 95.31 175 GLY A CA 1
ATOM 1435 C C . GLY A 1 175 ? -8.537 -15.066 -3.338 1.00 95.31 175 GLY A C 1
ATOM 1436 O O . GLY A 1 175 ? -8.072 -15.210 -4.465 1.00 95.31 175 GLY A O 1
ATOM 1437 N N . VAL A 1 176 ? -9.226 -13.973 -2.985 1.00 94.81 176 VAL A N 1
ATOM 1438 C CA . VAL A 1 176 ? -9.443 -12.837 -3.899 1.00 94.81 176 VAL A CA 1
ATOM 1439 C C . VAL A 1 176 ? -8.115 -12.193 -4.296 1.00 94.81 176 VAL A C 1
ATOM 1441 O O . VAL A 1 176 ? -7.883 -11.981 -5.482 1.00 94.81 176 VAL A O 1
ATOM 1444 N N . ILE A 1 177 ? -7.224 -11.924 -3.335 1.00 96.44 177 ILE A N 1
ATOM 1445 C CA . ILE A 1 177 ? -5.895 -11.360 -3.624 1.00 96.44 177 ILE A CA 1
ATOM 1446 C C . ILE A 1 177 ? -5.110 -12.296 -4.547 1.00 96.44 177 ILE A C 1
ATOM 1448 O O . ILE A 1 177 ? -4.589 -11.848 -5.563 1.00 96.44 177 ILE A O 1
ATOM 1452 N N . THR A 1 178 ? -5.059 -13.592 -4.239 1.00 96.00 178 THR A N 1
ATOM 1453 C CA . THR A 1 178 ? -4.361 -14.582 -5.068 1.00 96.00 178 THR A CA 1
ATOM 1454 C C . THR A 1 178 ? -4.924 -14.624 -6.487 1.00 96.00 178 THR A C 1
ATOM 1456 O O . THR A 1 178 ? -4.152 -14.570 -7.439 1.00 96.00 178 THR A O 1
ATOM 1459 N N . ALA A 1 179 ? -6.250 -14.654 -6.646 1.00 96.62 179 ALA A N 1
ATOM 1460 C CA . ALA A 1 179 ? -6.890 -14.636 -7.961 1.00 96.62 179 ALA A CA 1
ATOM 1461 C C . ALA A 1 179 ? -6.534 -13.371 -8.756 1.00 96.62 179 ALA A C 1
ATOM 1463 O O . ALA A 1 179 ? -6.247 -13.451 -9.949 1.00 96.62 179 ALA A O 1
ATOM 1464 N N . MET A 1 180 ? -6.489 -12.212 -8.093 1.00 97.00 180 MET A N 1
ATOM 1465 C CA . MET A 1 180 ? -6.053 -10.970 -8.725 1.00 97.00 180 MET A CA 1
ATOM 1466 C C . MET A 1 180 ? -4.595 -11.023 -9.186 1.00 97.00 180 MET A C 1
ATOM 1468 O O . MET A 1 180 ? -4.312 -10.609 -10.308 1.00 97.00 180 MET A O 1
ATOM 1472 N N . VAL A 1 181 ? -3.680 -11.528 -8.350 1.00 96.75 181 VAL A N 1
ATOM 1473 C CA . VAL A 1 181 ? -2.260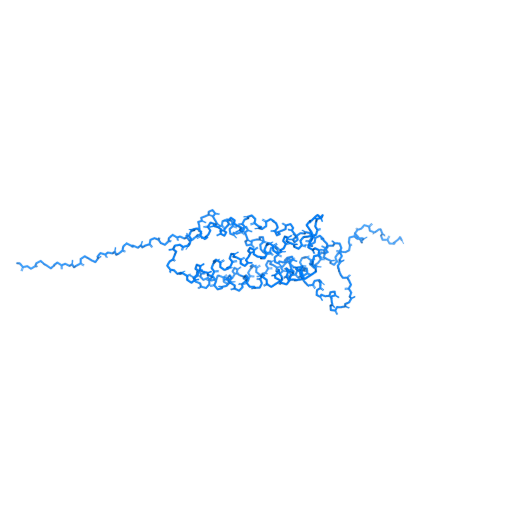 -11.662 -8.718 1.00 96.75 181 VAL A CA 1
ATOM 1474 C C . VAL A 1 181 ? -2.104 -12.600 -9.912 1.00 96.75 181 VAL A C 1
ATOM 1476 O O . VAL A 1 181 ? -1.438 -12.242 -10.878 1.00 96.75 181 VAL A O 1
ATOM 1479 N N . VAL A 1 182 ? -2.759 -13.765 -9.889 1.00 95.62 182 VAL A N 1
ATOM 1480 C CA . VAL A 1 182 ? -2.732 -14.718 -11.012 1.00 95.62 182 VAL A CA 1
ATOM 1481 C C . VAL A 1 182 ? -3.273 -14.071 -12.287 1.00 95.62 182 VAL A C 1
ATOM 1483 O O . VAL A 1 182 ? -2.644 -14.183 -13.335 1.00 95.62 182 VAL A O 1
ATOM 1486 N N . GLY A 1 183 ? -4.383 -13.334 -12.199 1.00 94.94 183 GLY A N 1
ATOM 1487 C CA . GLY A 1 183 ? -4.923 -12.583 -13.332 1.00 94.94 183 GLY A CA 1
ATOM 1488 C C . GLY A 1 183 ? -3.922 -11.572 -13.896 1.00 94.94 183 GLY A C 1
ATOM 1489 O O . GLY A 1 183 ? -3.714 -11.529 -15.105 1.00 94.94 183 GLY A O 1
ATOM 1490 N N . MET A 1 184 ? -3.245 -10.802 -13.037 1.00 95.31 184 MET A N 1
ATOM 1491 C CA . MET A 1 184 ? -2.200 -9.861 -13.467 1.00 95.31 184 MET A CA 1
ATOM 1492 C C . MET A 1 184 ? -1.029 -10.576 -14.153 1.00 95.31 184 MET A C 1
ATOM 1494 O O . MET A 1 184 ? -0.564 -10.106 -15.185 1.00 95.31 184 MET A O 1
ATOM 149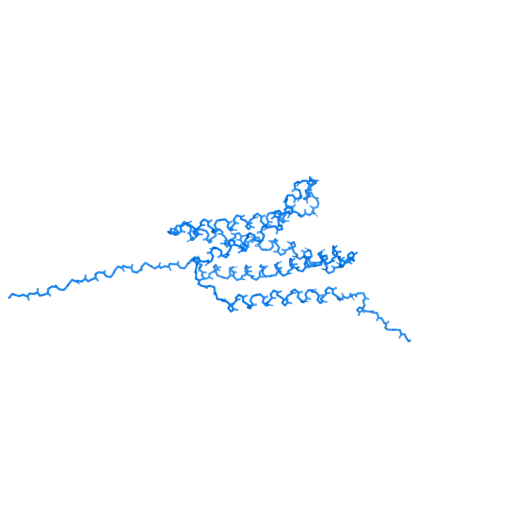8 N N . LEU A 1 185 ? -0.582 -11.723 -13.634 1.00 92.94 185 LEU A N 1
ATOM 1499 C CA . LEU A 1 185 ? 0.485 -12.517 -14.257 1.00 92.94 185 LEU A CA 1
ATOM 1500 C C . LEU A 1 185 ? 0.066 -13.079 -15.625 1.00 92.94 185 LEU A C 1
ATOM 1502 O O . LEU A 1 185 ? 0.859 -13.072 -16.564 1.00 92.94 185 LEU A O 1
ATOM 1506 N N . MET A 1 186 ? -1.192 -13.501 -15.773 1.00 90.62 186 MET A N 1
ATOM 1507 C CA . MET A 1 186 ? -1.730 -13.921 -17.070 1.00 90.62 186 MET A CA 1
ATOM 1508 C C . MET A 1 186 ? -1.725 -12.767 -18.078 1.00 90.62 186 MET A C 1
ATOM 1510 O O . MET A 1 186 ? -1.216 -12.931 -19.185 1.00 90.62 186 MET A O 1
ATOM 1514 N N . PHE A 1 187 ? -2.214 -11.584 -17.694 1.00 89.75 187 PHE A N 1
ATOM 1515 C CA . PHE A 1 187 ? -2.174 -10.403 -18.565 1.00 89.75 187 PHE A CA 1
ATOM 1516 C C . PHE A 1 187 ? -0.748 -9.950 -18.883 1.00 89.75 187 PHE A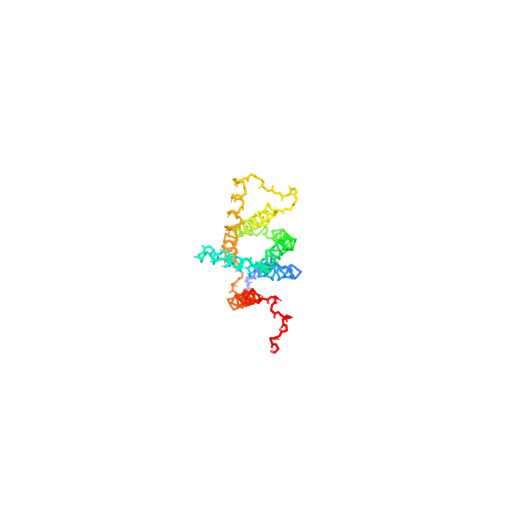 C 1
ATOM 1518 O O . PHE A 1 187 ? -0.487 -9.536 -20.008 1.00 89.75 187 PHE A O 1
ATOM 1525 N N . HIS A 1 188 ? 0.179 -10.076 -17.935 1.00 90.44 188 HIS A N 1
ATOM 1526 C CA . HIS A 1 188 ? 1.592 -9.790 -18.158 1.00 90.44 188 HIS A CA 1
ATOM 1527 C C . HIS A 1 188 ? 2.188 -10.664 -19.269 1.00 90.44 188 HIS A C 1
ATOM 1529 O O . HIS A 1 188 ? 2.979 -10.176 -20.071 1.00 90.44 188 HIS A O 1
ATOM 1535 N N . SER A 1 189 ? 1.803 -11.942 -19.330 1.00 84.88 189 SER A N 1
ATOM 1536 C CA . SER A 1 189 ? 2.276 -12.876 -20.361 1.00 84.88 189 SER A CA 1
ATOM 1537 C C . SER A 1 189 ? 1.662 -12.642 -21.750 1.00 84.88 189 SER A C 1
ATOM 1539 O O . SER A 1 189 ? 2.136 -13.203 -22.739 1.00 84.88 189 SER A O 1
ATOM 1541 N N . ALA A 1 190 ? 0.618 -11.813 -21.852 1.00 82.69 190 ALA A N 1
ATOM 1542 C CA . ALA A 1 190 ? -0.033 -11.517 -23.118 1.00 82.69 190 ALA A CA 1
ATOM 1543 C C . ALA A 1 190 ? 0.734 -10.423 -23.882 1.00 82.69 190 ALA A C 1
ATOM 1545 O O . ALA A 1 190 ? 0.871 -9.293 -23.415 1.00 82.69 190 ALA A O 1
ATOM 1546 N N . ASP A 1 191 ? 1.204 -10.747 -25.090 1.00 69.56 191 ASP A N 1
ATOM 1547 C CA . ASP A 1 191 ? 1.885 -9.791 -25.967 1.00 69.56 191 ASP A CA 1
ATOM 1548 C C . ASP A 1 191 ? 0.871 -9.076 -26.883 1.00 69.56 191 ASP A C 1
ATOM 1550 O O . ASP A 1 191 ? 0.389 -9.689 -27.843 1.00 69.56 191 ASP A O 1
ATOM 1554 N N . PRO A 1 192 ? 0.549 -7.788 -26.643 1.00 69.50 192 PRO A N 1
ATOM 1555 C CA . PRO A 1 192 ? -0.409 -7.047 -27.458 1.00 69.50 192 PRO A CA 1
ATOM 1556 C C . PRO A 1 192 ? 0.056 -6.845 -28.900 1.00 69.50 192 PRO A C 1
ATOM 1558 O O . PRO A 1 192 ? -0.769 -6.585 -29.775 1.00 69.50 192 PRO A O 1
ATOM 1561 N N . ARG A 1 193 ? 1.354 -7.012 -29.191 1.00 69.88 193 ARG A N 1
ATOM 1562 C CA . ARG A 1 193 ? 1.879 -6.940 -30.563 1.00 69.88 193 ARG A CA 1
ATOM 1563 C C . ARG A 1 193 ? 1.424 -8.121 -31.414 1.00 69.88 193 ARG A C 1
ATOM 1565 O O . ARG A 1 193 ? 1.402 -8.004 -32.633 1.00 69.88 193 ARG A O 1
ATOM 1572 N N . LYS A 1 194 ? 1.034 -9.236 -30.789 1.00 68.75 194 LYS A N 1
ATOM 1573 C CA . LYS A 1 194 ? 0.554 -10.445 -31.474 1.00 68.75 194 LYS A CA 1
ATOM 1574 C C . LYS A 1 194 ? -0.955 -10.440 -31.734 1.00 68.75 194 LYS A C 1
ATOM 1576 O O . LYS A 1 194 ? -1.444 -11.337 -32.407 1.00 68.75 194 LYS A O 1
ATOM 1581 N N . TRP A 1 195 ? -1.701 -9.459 -31.220 1.00 70.88 195 TRP A N 1
ATOM 1582 C CA . TRP A 1 195 ? -3.170 -9.490 -31.247 1.00 70.88 195 TRP A CA 1
ATOM 1583 C C . TRP A 1 195 ? -3.786 -9.182 -32.621 1.00 70.88 195 TRP A C 1
ATOM 1585 O O . TRP A 1 195 ? -4.904 -9.610 -32.873 1.00 70.88 195 TRP A O 1
ATOM 1595 N N . ASN A 1 196 ? -3.061 -8.497 -33.515 1.00 71.75 196 ASN A N 1
ATOM 1596 C CA . ASN A 1 196 ? -3.545 -8.078 -34.842 1.00 71.75 196 ASN A CA 1
ATOM 1597 C C . ASN A 1 196 ? -2.578 -8.453 -35.986 1.00 71.75 196 ASN A C 1
ATOM 1599 O O . ASN A 1 196 ? -2.507 -7.751 -36.994 1.00 71.75 196 ASN A O 1
ATOM 1603 N N . VAL A 1 197 ? -1.791 -9.522 -35.835 1.00 72.50 197 VAL A N 1
ATOM 1604 C CA . VAL A 1 197 ? -0.870 -9.973 -36.893 1.00 72.50 197 VAL A CA 1
ATOM 1605 C C . VAL A 1 197 ? -1.622 -10.917 -37.831 1.00 72.50 197 VAL A C 1
ATOM 1607 O O . VAL A 1 197 ? -2.131 -11.945 -37.391 1.00 72.50 197 VAL A O 1
ATOM 1610 N N . VAL A 1 198 ? -1.704 -10.566 -39.117 1.00 69.25 198 VAL A N 1
ATOM 1611 C CA . VAL A 1 198 ? -2.229 -11.460 -40.162 1.00 69.25 198 VAL A CA 1
ATOM 1612 C C . VAL A 1 198 ? -1.286 -12.662 -40.265 1.00 69.25 198 VAL A C 1
ATOM 1614 O O . VAL A 1 198 ? -0.075 -12.481 -40.389 1.00 69.25 198 VAL A O 1
ATOM 1617 N N . GLY A 1 199 ? -1.822 -13.881 -40.147 1.00 68.38 199 GLY A N 1
ATOM 1618 C CA . GLY A 1 199 ? -1.032 -15.110 -40.271 1.00 68.38 199 GLY A CA 1
ATOM 1619 C C . GLY A 1 199 ? -0.352 -15.213 -41.644 1.00 68.38 199 GLY A C 1
ATOM 1620 O O . GLY A 1 199 ? -0.831 -14.587 -42.592 1.00 68.38 199 GLY A O 1
ATOM 1621 N N . PRO A 1 200 ? 0.765 -15.957 -41.766 1.00 68.75 200 PRO A N 1
ATOM 1622 C CA . PRO A 1 200 ? 1.439 -16.122 -43.050 1.00 68.75 200 PRO A CA 1
ATOM 1623 C C . PRO A 1 200 ? 0.462 -16.686 -44.090 1.00 68.75 200 PRO A C 1
ATOM 1625 O O . PRO A 1 200 ? -0.330 -17.574 -43.770 1.00 68.75 200 PRO A O 1
ATOM 1628 N N . ALA A 1 201 ? 0.505 -16.092 -45.286 1.00 64.25 201 ALA A N 1
ATOM 1629 C CA . ALA A 1 201 ? -0.328 -16.440 -46.435 1.00 64.25 201 ALA A CA 1
ATOM 1630 C C . ALA A 1 201 ? -0.039 -17.849 -46.965 1.00 64.25 201 ALA A C 1
ATOM 1632 O O . ALA A 1 201 ? 1.134 -18.281 -46.874 1.00 64.25 201 ALA A O 1
#

Mean predicted aligned error: 8.79 Å

Secondary structure (DSSP, 8-state):
-------------------SS-HHHHHHHHHHHHHHHHHHHHHHHHHHHHHHHHHH------HHHHHHHHHHHHHHHHHHHHHHHHHHHHHHHHTT-S-HHHHHHHHHHHHHHHHHHHHHHHT--BTTB----HHHHHHHHHHHHHHHHHHHHHHHHHHTTSSPP-HHHHHHHHHHHHHHHHHHHHHHH--GGGTTPPPP-

Sequence (201 aa):
MSSSDSPVTESRPRRIVRRAIGPKLRKVFYILLFLVALLGANSIYLVSITLYDWLSGETLENWFYQYMFLAHLILRLLLLAPFILFGVVHIYNTKNRLNRRAVRVGFALFITSCLLLISGILLLRIGSFDLKNPTARSITYWCHVLSPVFALWLYWLHRLVGPKIHWKAGLSYLGVITAMVVGMLMFHSADPRKWNVVGPA

Radius of gyration: 24.45 Å; Cα contacts (8 Å, |Δi|>4): 120; chains: 1; bounding box: 66×37×109 Å